Protein AF-Q2GX98-F1 (afdb_monomer)

Secondary structure (DSSP, 8-state):
-PPP----------PPPP----------PPPPPPP---PPPHHHHHHHHHHHHHHHHHHHHHHHHHHHHHHHHHHHHHHHHHHHHHHHTSPPP-------SS--------HHHHHHHHHHHHHHHHHHHHHHHHHHHHHHHHHHHHHHHHHHHHHHHHHHHHHHHHHHHHHHHHHHHHHHHHHHHHHHHHHHHHHHHHHHHHHHHHHHHHHHHHHHHHHHHHHHHHHHHT--

Radius of gyration: 53.77 Å; Cα contacts (8 Å, |Δi|>4): 1; chains: 1; bounding box: 104×78×176 Å

Structure (mmCIF, N/CA/C/O backbone):
data_AF-Q2GX98-F1
#
_entry.id   AF-Q2GX98-F1
#
loop_
_atom_site.group_PDB
_atom_site.id
_atom_site.type_symbol
_atom_site.label_atom_id
_atom_site.label_alt_id
_atom_site.label_comp_id
_atom_site.label_asym_id
_atom_site.label_entity_id
_atom_site.label_seq_id
_atom_site.pdbx_PDB_ins_code
_atom_site.Cartn_x
_atom_site.Cartn_y
_atom_site.Cartn_z
_atom_site.occupancy
_atom_site.B_iso_or_equiv
_atom_site.auth_seq_id
_atom_site.auth_comp_id
_atom_site.auth_asym_id
_atom_site.auth_atom_id
_atom_site.pdbx_PDB_model_num
ATOM 1 N N . MET A 1 1 ? 9.378 -61.559 -2.492 1.00 43.28 1 MET A N 1
ATOM 2 C CA . MET A 1 1 ? 10.347 -61.485 -3.603 1.00 43.28 1 MET A CA 1
ATOM 3 C C . MET A 1 1 ? 9.673 -60.739 -4.737 1.00 43.28 1 MET A C 1
ATOM 5 O O . MET A 1 1 ? 8.684 -61.236 -5.254 1.00 43.28 1 MET A O 1
ATOM 9 N N . SER A 1 2 ? 10.142 -59.529 -5.031 1.00 47.97 2 SER A N 1
ATOM 10 C CA . SER A 1 2 ? 9.614 -58.664 -6.095 1.00 47.97 2 SER A CA 1
ATOM 11 C C . SER A 1 2 ? 10.565 -58.704 -7.293 1.00 47.97 2 SER A C 1
ATOM 13 O O . SER A 1 2 ? 11.775 -58.754 -7.059 1.00 47.97 2 SER A O 1
ATOM 15 N N . PRO A 1 3 ? 10.084 -58.662 -8.547 1.00 53.78 3 PRO A N 1
ATOM 16 C CA . PRO A 1 3 ? 10.955 -58.440 -9.694 1.00 53.78 3 PRO A CA 1
ATOM 17 C C . PRO A 1 3 ? 11.157 -56.930 -9.953 1.00 53.78 3 PRO A C 1
ATOM 19 O O . PRO A 1 3 ? 10.271 -56.137 -9.623 1.00 53.78 3 PRO A O 1
ATOM 22 N N . PRO A 1 4 ? 12.298 -56.516 -10.537 1.00 52.56 4 PRO A N 1
ATOM 23 C CA . PRO A 1 4 ? 12.568 -55.129 -10.902 1.00 52.56 4 PRO A CA 1
ATOM 24 C C . PRO A 1 4 ? 12.093 -54.840 -12.335 1.00 52.56 4 PRO A C 1
ATOM 26 O O . PRO A 1 4 ? 12.129 -55.725 -13.189 1.00 52.56 4 PRO A O 1
ATOM 29 N N . GLN A 1 5 ? 11.698 -53.599 -12.621 1.00 50.69 5 GLN A N 1
ATOM 30 C CA . GLN A 1 5 ? 11.590 -53.115 -13.999 1.00 50.69 5 GLN A CA 1
ATOM 31 C C . GLN A 1 5 ? 12.280 -51.765 -14.168 1.00 50.69 5 GLN A C 1
ATOM 33 O O . GLN A 1 5 ? 12.210 -50.880 -13.317 1.00 50.69 5 GLN A O 1
ATOM 38 N N . GLU A 1 6 ? 13.009 -51.715 -15.275 1.00 44.72 6 GLU A N 1
ATOM 39 C CA . GLU A 1 6 ? 14.054 -50.782 -15.647 1.00 44.72 6 GLU A CA 1
ATOM 40 C C . GLU A 1 6 ? 13.515 -49.492 -16.271 1.00 44.72 6 GLU A C 1
ATOM 42 O O . GLU A 1 6 ? 12.421 -49.425 -16.831 1.00 44.72 6 GLU A O 1
ATOM 47 N N . LEU A 1 7 ? 14.362 -48.470 -16.195 1.00 44.12 7 LEU A N 1
ATOM 48 C CA . LEU A 1 7 ? 14.268 -47.208 -16.909 1.00 44.12 7 LEU A CA 1
ATOM 49 C C . LEU A 1 7 ? 14.563 -47.422 -18.402 1.00 44.12 7 LEU A C 1
ATOM 51 O O . LEU A 1 7 ? 15.621 -47.940 -18.751 1.00 44.12 7 LEU A O 1
ATOM 55 N N . SER A 1 8 ? 13.710 -46.905 -19.286 1.00 45.44 8 SER A N 1
ATOM 56 C CA . SER A 1 8 ? 14.098 -46.603 -20.668 1.00 45.44 8 SER A CA 1
ATOM 57 C C . SER A 1 8 ? 13.492 -45.271 -21.100 1.00 45.44 8 SER A C 1
ATOM 59 O O . SER A 1 8 ? 12.271 -45.123 -21.160 1.00 45.44 8 SER A O 1
ATOM 61 N N . GLY A 1 9 ? 14.356 -44.298 -21.385 1.00 39.78 9 GLY A N 1
ATOM 62 C CA . GLY A 1 9 ? 13.971 -43.022 -21.973 1.00 39.78 9 GLY A CA 1
ATOM 63 C C . GLY A 1 9 ? 13.621 -43.143 -23.456 1.00 39.78 9 GLY A C 1
ATOM 64 O O . GLY A 1 9 ? 14.072 -44.052 -24.146 1.00 39.78 9 GLY A O 1
ATOM 65 N N . SER A 1 10 ? 12.861 -42.172 -23.956 1.00 39.97 10 SER A N 1
ATOM 66 C CA . SER A 1 10 ? 12.818 -41.850 -25.380 1.00 39.97 10 SER A CA 1
ATOM 67 C C . SER A 1 10 ? 12.444 -40.383 -25.565 1.00 39.97 10 SER A C 1
ATOM 69 O O . SER A 1 10 ? 11.318 -39.970 -25.301 1.00 39.97 10 SER A O 1
ATOM 71 N N . SER A 1 11 ? 13.418 -39.613 -26.038 1.00 44.53 11 SER A N 1
ATOM 72 C CA . SER A 1 11 ? 13.285 -38.247 -26.533 1.00 44.53 11 SER A CA 1
ATOM 73 C C . SER A 1 11 ? 12.454 -38.189 -27.816 1.00 44.53 11 SER A C 1
ATOM 75 O O . SER A 1 11 ? 12.620 -39.033 -28.699 1.00 44.53 11 SER A O 1
ATOM 77 N N . LYS A 1 12 ? 11.674 -37.118 -27.994 1.00 38.53 12 LYS A N 1
ATOM 78 C CA . LYS A 1 12 ? 11.455 -36.518 -29.318 1.00 38.53 12 LYS A CA 1
ATOM 79 C C . LYS A 1 12 ? 11.136 -35.016 -29.192 1.00 38.53 12 LYS A C 1
ATOM 81 O O . LYS A 1 12 ? 10.382 -34.664 -28.288 1.00 38.53 12 LYS A O 1
ATOM 86 N N . PRO A 1 13 ? 11.725 -34.146 -30.038 1.00 45.94 13 PRO A N 1
ATOM 87 C CA . PRO A 1 13 ? 11.545 -32.697 -29.986 1.00 45.94 13 PRO A CA 1
ATOM 88 C C . PRO A 1 13 ? 10.463 -32.233 -30.976 1.00 45.94 13 PRO A C 1
ATOM 90 O O . PRO A 1 13 ? 10.330 -32.814 -32.053 1.00 45.94 13 PRO A O 1
ATOM 93 N N . GLU A 1 14 ? 9.735 -31.166 -30.647 1.00 42.12 14 GLU A N 1
ATOM 94 C CA . GLU A 1 14 ? 8.868 -30.455 -31.597 1.00 42.12 14 GLU A CA 1
ATOM 95 C C . GLU A 1 14 ? 9.465 -29.078 -31.926 1.00 42.12 14 GLU A C 1
ATOM 97 O O . GLU A 1 14 ? 9.743 -28.265 -31.043 1.00 42.12 14 GLU A O 1
ATOM 102 N N . GLU A 1 15 ? 9.712 -28.866 -33.220 1.00 42.53 15 GLU A N 1
ATOM 103 C CA . GLU A 1 15 ? 10.120 -27.604 -33.843 1.00 42.53 15 GLU A CA 1
ATOM 104 C C . GLU A 1 15 ? 8.944 -26.613 -33.972 1.00 42.53 15 GLU A C 1
ATOM 106 O O . GLU A 1 15 ? 7.786 -27.031 -34.044 1.00 42.53 15 GLU A O 1
ATOM 111 N N . PRO A 1 16 ? 9.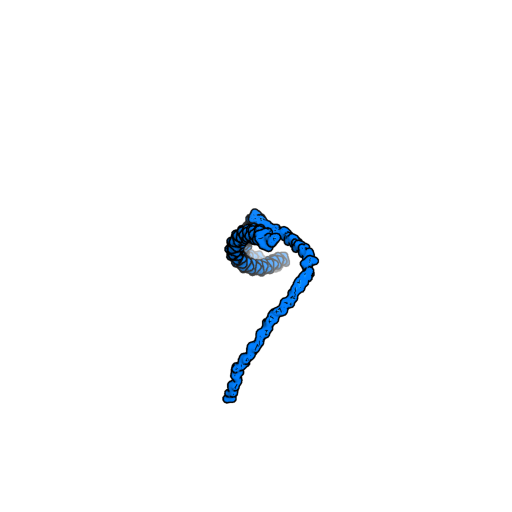215 -25.295 -34.073 1.00 46.94 16 PRO A N 1
ATOM 112 C CA . PRO A 1 16 ? 8.188 -24.266 -34.178 1.00 46.94 16 PRO A CA 1
ATOM 113 C C . PRO A 1 16 ? 7.831 -23.943 -35.639 1.00 46.94 16 PRO A C 1
ATOM 115 O O . PRO A 1 16 ? 8.700 -23.659 -36.465 1.00 46.94 16 PRO A O 1
ATOM 118 N N . LEU A 1 17 ? 6.532 -23.894 -35.948 1.00 37.88 17 LEU A N 1
ATOM 119 C CA . LEU A 1 17 ? 6.022 -23.367 -37.215 1.00 37.88 17 LEU A CA 1
ATOM 120 C C . LEU A 1 17 ? 5.802 -21.850 -37.135 1.00 37.88 17 LEU A C 1
ATOM 122 O O . LEU A 1 17 ? 5.031 -21.342 -36.324 1.00 37.88 17 LEU A O 1
ATOM 126 N N . LEU A 1 18 ? 6.473 -21.142 -38.041 1.00 41.84 18 LEU A N 1
ATOM 127 C CA . LEU A 1 18 ? 6.207 -19.759 -38.427 1.00 41.84 18 LEU A CA 1
ATOM 128 C C . LEU A 1 18 ? 4.800 -19.621 -39.031 1.00 41.84 18 LEU A C 1
ATOM 130 O O . LEU A 1 18 ? 4.484 -20.286 -40.015 1.00 41.84 18 LEU A O 1
ATOM 134 N N . ALA A 1 19 ? 4.012 -18.666 -38.534 1.00 42.09 19 ALA A N 1
ATOM 135 C CA . ALA A 1 19 ? 2.911 -18.068 -39.283 1.00 42.09 19 ALA A CA 1
ATOM 136 C C . ALA A 1 19 ? 2.877 -16.551 -39.059 1.00 42.09 19 ALA A C 1
ATOM 138 O O . ALA A 1 19 ? 2.912 -16.035 -37.944 1.00 42.09 19 ALA A O 1
ATOM 139 N N . THR A 1 20 ? 2.874 -15.848 -40.180 1.00 36.91 20 THR A N 1
ATOM 140 C CA . THR A 1 20 ? 2.958 -14.405 -40.371 1.00 36.91 20 THR A CA 1
ATOM 141 C C . THR A 1 20 ? 1.619 -13.678 -40.216 1.00 36.91 20 THR A C 1
ATOM 143 O O . THR A 1 20 ? 0.622 -14.132 -40.759 1.00 36.91 20 THR A O 1
ATOM 146 N N . LYS A 1 21 ? 1.713 -12.461 -39.656 1.00 39.00 21 LYS A N 1
ATOM 147 C CA . LYS A 1 21 ? 1.020 -11.201 -40.013 1.00 39.00 21 LYS A CA 1
ATOM 148 C C . LYS A 1 21 ? -0.494 -11.001 -39.768 1.00 39.00 21 LYS A C 1
ATOM 150 O O . LYS A 1 21 ? -1.344 -11.639 -40.363 1.00 39.00 21 LYS A O 1
ATOM 155 N N . GLU A 1 22 ? -0.710 -9.875 -39.076 1.00 36.03 22 GLU A N 1
ATOM 156 C CA . GLU A 1 22 ? -1.660 -8.779 -39.350 1.00 36.03 22 GLU A CA 1
ATOM 157 C C . GLU A 1 22 ? -3.081 -8.780 -38.758 1.00 36.03 22 GLU A C 1
ATOM 159 O O . GLU A 1 22 ? -3.824 -9.750 -38.783 1.00 36.03 22 GLU A O 1
ATOM 164 N N . ALA A 1 23 ? -3.430 -7.559 -38.322 1.00 40.19 23 ALA A N 1
ATOM 165 C CA . ALA A 1 23 ? -4.740 -6.999 -37.990 1.00 40.19 23 ALA A CA 1
ATOM 166 C C . ALA A 1 23 ? -5.327 -7.282 -36.592 1.00 40.19 23 ALA A C 1
ATOM 168 O O . ALA A 1 23 ? -6.235 -8.086 -36.413 1.00 40.19 23 ALA A O 1
ATOM 169 N N . ALA A 1 24 ? -4.925 -6.457 -35.619 1.00 37.12 24 ALA A N 1
ATOM 170 C CA . ALA A 1 24 ? -5.777 -6.109 -34.483 1.00 37.12 24 ALA A CA 1
ATOM 171 C C . ALA A 1 24 ? -5.654 -4.609 -34.168 1.00 37.12 24 ALA A C 1
ATOM 173 O O . ALA A 1 24 ? -4.954 -4.194 -33.250 1.00 37.12 24 ALA A O 1
ATOM 174 N N . VAL A 1 25 ? -6.351 -3.780 -34.951 1.00 45.09 25 VAL A N 1
ATOM 175 C CA . VAL A 1 25 ? -6.794 -2.463 -34.480 1.00 45.09 25 VAL A CA 1
ATOM 176 C C . VAL A 1 25 ? -8.118 -2.703 -33.765 1.00 45.09 25 VAL A C 1
ATOM 178 O O . VAL A 1 25 ? -9.155 -2.881 -34.401 1.00 45.09 25 VAL A O 1
ATOM 181 N N . LYS A 1 26 ? -8.081 -2.753 -32.434 1.00 42.91 26 LYS A N 1
ATOM 182 C CA . LYS A 1 26 ? -9.276 -2.618 -31.603 1.00 42.91 26 LYS A CA 1
ATOM 183 C C . LYS A 1 26 ? -8.915 -1.707 -30.439 1.00 42.91 26 LYS A C 1
ATOM 185 O O . LYS A 1 26 ? -8.139 -2.066 -29.562 1.00 42.91 26 LYS A O 1
ATOM 190 N N . THR A 1 27 ? -9.426 -0.488 -30.529 1.00 43.16 27 THR A N 1
ATOM 191 C CA . THR A 1 27 ? -9.409 0.576 -29.526 1.00 43.16 27 THR A CA 1
ATOM 192 C C . THR A 1 27 ? -9.647 0.026 -28.119 1.00 43.16 27 THR A C 1
ATOM 194 O O . THR A 1 27 ? -10.759 -0.395 -27.802 1.00 43.16 27 THR A O 1
ATOM 197 N N . GLN A 1 28 ? -8.609 0.039 -27.278 1.00 38.44 28 GLN A N 1
ATOM 198 C CA . GLN A 1 28 ? -8.760 -0.088 -25.832 1.00 38.44 28 GLN A CA 1
ATOM 199 C C . GLN A 1 28 ? -9.244 1.255 -25.290 1.00 38.44 28 GLN A C 1
ATOM 201 O O . GLN A 1 28 ? -8.525 2.252 -25.288 1.00 38.44 28 GLN A O 1
ATOM 206 N N . GLN A 1 29 ? -10.507 1.265 -24.888 1.00 41.72 29 GLN A N 1
ATOM 207 C CA . GLN A 1 29 ? -11.108 2.288 -24.052 1.00 41.72 29 GLN A CA 1
ATOM 208 C C . GLN A 1 29 ? -10.376 2.285 -22.702 1.00 41.72 29 GLN A C 1
ATOM 210 O O . GLN A 1 29 ? -10.160 1.220 -22.122 1.00 41.72 29 GLN A O 1
ATOM 215 N N . ALA A 1 30 ? -9.942 3.462 -22.244 1.00 42.62 30 ALA A N 1
ATOM 216 C CA . ALA A 1 30 ? -9.279 3.618 -20.955 1.00 42.62 30 ALA A CA 1
ATOM 217 C C . ALA A 1 30 ? -10.174 3.074 -19.820 1.00 42.62 30 ALA A C 1
ATOM 219 O O . ALA A 1 30 ? -11.395 3.261 -19.883 1.00 42.62 30 ALA A O 1
ATOM 220 N N . PRO A 1 31 ? -9.604 2.406 -18.800 1.00 49.19 31 PRO A N 1
ATOM 221 C CA . PRO A 1 31 ? -10.366 2.010 -17.623 1.00 49.19 31 PRO A CA 1
ATOM 222 C C . PRO A 1 31 ? -10.944 3.261 -16.935 1.00 49.19 31 PRO A C 1
ATOM 224 O O . PRO A 1 31 ? -10.281 4.303 -16.925 1.00 49.19 31 PRO A O 1
ATOM 227 N N . PRO A 1 32 ? -12.173 3.194 -16.389 1.00 56.94 32 PRO A N 1
ATOM 228 C CA . PRO A 1 32 ? -12.755 4.320 -15.671 1.00 56.94 32 PRO A CA 1
ATOM 229 C C . PRO A 1 32 ? -11.893 4.676 -14.447 1.00 56.94 32 PRO A C 1
ATOM 231 O O . PRO A 1 32 ? -11.307 3.774 -13.839 1.00 56.94 32 PRO A O 1
ATOM 234 N N . PRO A 1 33 ? -11.799 5.968 -14.082 1.00 50.34 33 PRO A N 1
ATOM 235 C CA . PRO A 1 33 ? -11.097 6.378 -12.875 1.00 50.34 33 PRO A CA 1
ATOM 236 C C . PRO A 1 33 ? -11.768 5.752 -11.647 1.00 50.34 33 PRO A C 1
ATOM 238 O O . PRO A 1 33 ? -12.996 5.666 -11.569 1.00 50.34 33 PRO A O 1
ATOM 241 N N . LEU A 1 34 ? -10.944 5.284 -10.709 1.00 53.00 34 LEU A N 1
ATOM 242 C CA . LEU A 1 34 ? -11.396 4.847 -9.391 1.00 53.00 34 LEU A CA 1
ATOM 243 C C . LEU A 1 34 ? -12.084 6.027 -8.682 1.00 53.00 34 LEU A C 1
ATOM 245 O O . LEU A 1 34 ? -11.631 7.159 -8.859 1.00 53.00 34 LEU A O 1
ATOM 249 N N . PRO A 1 35 ? -13.159 5.793 -7.907 1.00 47.97 35 PRO A N 1
ATOM 250 C CA . PRO A 1 35 ? -13.735 6.842 -7.079 1.00 47.97 35 PRO A CA 1
ATOM 251 C C . PRO A 1 35 ? -12.674 7.329 -6.092 1.00 47.97 35 PRO A C 1
ATOM 253 O O . PRO A 1 35 ? -11.961 6.505 -5.513 1.00 47.97 35 PRO A O 1
ATOM 256 N N . ASP A 1 36 ? -12.578 8.649 -5.925 1.00 46.78 36 ASP A N 1
ATOM 257 C CA . ASP A 1 36 ? -11.706 9.279 -4.940 1.00 46.78 36 ASP A CA 1
ATOM 258 C C . ASP A 1 36 ? -11.996 8.661 -3.569 1.00 46.78 36 ASP A C 1
ATOM 260 O O . ASP A 1 36 ? -13.042 8.888 -2.957 1.00 46.78 36 ASP A O 1
ATOM 264 N N . THR A 1 37 ? -11.083 7.814 -3.101 1.00 50.59 37 THR A N 1
ATOM 265 C CA . THR A 1 37 ? -11.060 7.410 -1.705 1.00 50.59 37 THR A CA 1
ATOM 266 C C . THR A 1 37 ? -10.720 8.665 -0.928 1.00 50.59 37 THR A C 1
ATOM 268 O O . THR A 1 37 ? -9.580 9.122 -0.987 1.00 50.59 37 THR A O 1
ATOM 271 N N . VAL A 1 38 ? -11.713 9.230 -0.244 1.00 48.16 38 VAL A N 1
ATOM 272 C CA . VAL A 1 38 ? -11.503 10.232 0.799 1.00 48.16 38 VAL A CA 1
ATOM 273 C C . VAL A 1 38 ? -10.628 9.560 1.852 1.00 48.16 38 VAL A C 1
ATOM 275 O O . VAL A 1 38 ? -11.103 8.781 2.676 1.00 48.16 38 VAL A O 1
ATOM 278 N N . THR A 1 39 ? -9.318 9.749 1.740 1.00 50.34 39 THR A N 1
ATOM 279 C CA . THR A 1 39 ? -8.398 9.536 2.848 1.00 50.34 39 THR A CA 1
ATOM 280 C C . THR A 1 39 ? -8.755 10.604 3.874 1.00 50.34 39 THR A C 1
ATOM 282 O O . THR A 1 39 ? -8.684 11.773 3.503 1.00 50.34 39 THR A O 1
ATOM 285 N N . PRO A 1 40 ? -9.197 10.240 5.092 1.00 51.72 40 PRO A N 1
ATOM 286 C CA . PRO A 1 40 ? -9.372 11.226 6.150 1.00 51.72 40 PRO A CA 1
ATOM 287 C C . PRO A 1 40 ? -8.035 11.940 6.326 1.00 51.72 40 PRO A C 1
ATOM 289 O O . PRO A 1 40 ? -6.995 11.268 6.376 1.00 51.72 40 PRO A O 1
ATOM 292 N N . ASP A 1 41 ? -8.058 13.267 6.342 1.00 54.59 41 ASP A N 1
ATOM 293 C CA . ASP A 1 41 ? -6.847 14.042 6.577 1.00 54.59 41 ASP A CA 1
ATOM 294 C C . ASP A 1 41 ? -6.357 13.755 8.011 1.00 54.59 41 ASP A C 1
ATOM 296 O O . ASP A 1 41 ? -7.137 13.367 8.881 1.00 54.59 41 ASP A O 1
ATOM 300 N N . GLU A 1 42 ? -5.053 13.885 8.282 1.00 55.69 42 GLU A N 1
ATOM 301 C CA . GLU A 1 42 ? -4.498 13.610 9.624 1.00 55.69 42 GLU A CA 1
ATOM 302 C C . GLU A 1 42 ? -5.197 14.448 10.719 1.00 55.69 42 GLU A C 1
ATOM 304 O O . GLU A 1 42 ? -5.381 13.965 11.834 1.00 55.69 42 GLU A O 1
ATOM 309 N N . GLU A 1 43 ? -5.701 15.638 10.364 1.00 55.84 43 GLU A N 1
ATOM 310 C CA . GLU A 1 43 ? -6.503 16.505 11.239 1.00 55.84 43 GLU A CA 1
ATOM 311 C C . GLU A 1 43 ? -7.867 15.892 11.628 1.00 55.84 43 GLU A C 1
ATOM 313 O O . GLU A 1 43 ? -8.320 16.089 12.756 1.00 55.84 43 GLU A O 1
ATOM 318 N N . ASP A 1 44 ? -8.495 15.091 10.757 1.00 57.50 44 ASP A N 1
ATOM 319 C CA . ASP A 1 44 ? -9.773 14.418 11.049 1.00 57.50 44 ASP A CA 1
ATOM 320 C C . ASP A 1 44 ? -9.592 13.273 12.060 1.00 57.50 44 ASP A C 1
ATOM 322 O O . ASP A 1 44 ? -10.490 12.957 12.844 1.00 57.50 44 ASP A O 1
ATOM 326 N N . ILE A 1 45 ? -8.419 12.631 12.043 1.00 58.03 45 ILE A N 1
ATOM 327 C CA . ILE A 1 45 ? -8.083 11.534 12.958 1.00 58.03 45 ILE A CA 1
ATOM 328 C C . ILE A 1 45 ? -7.784 12.089 14.351 1.00 58.03 45 ILE A C 1
ATOM 330 O O . ILE A 1 45 ? -8.257 11.527 15.340 1.00 58.03 45 ILE A O 1
ATOM 334 N N . ASP A 1 46 ? -7.047 13.196 14.429 1.00 56.94 46 ASP A N 1
ATOM 335 C CA . ASP A 1 46 ? -6.741 13.855 15.699 1.00 56.94 46 ASP A CA 1
ATOM 336 C C . ASP A 1 46 ? -8.011 14.439 16.343 1.00 56.94 46 ASP A C 1
ATOM 338 O O . ASP A 1 46 ? -8.237 14.249 17.538 1.00 56.94 46 ASP A O 1
ATOM 342 N N . GLN A 1 47 ? -8.916 15.030 15.550 1.00 61.09 47 GLN A N 1
ATOM 343 C CA . GLN A 1 47 ? -10.201 15.529 16.051 1.00 61.09 47 GLN A CA 1
ATOM 344 C C . GLN A 1 47 ? -11.105 14.404 16.587 1.00 61.09 47 GLN A C 1
ATOM 346 O O . GLN A 1 47 ? -11.771 14.576 17.610 1.00 61.09 47 GLN A O 1
ATOM 351 N N . PHE A 1 48 ? -11.101 13.234 15.941 1.00 60.62 48 PHE A N 1
ATOM 352 C CA . PHE A 1 48 ? -11.836 12.065 16.426 1.00 60.62 48 PHE A CA 1
ATOM 353 C C . PHE A 1 48 ? -11.257 11.513 17.736 1.00 60.62 48 PHE A C 1
ATOM 355 O O . PHE A 1 48 ? -12.016 11.098 18.613 1.00 60.62 48 PHE A O 1
ATOM 362 N N . LEU A 1 49 ? -9.929 11.503 17.891 1.00 59.81 49 LEU A N 1
ATOM 363 C CA . LEU A 1 49 ? -9.276 11.047 19.121 1.00 59.81 49 LEU A CA 1
ATOM 364 C C . LEU A 1 49 ? -9.547 11.997 20.296 1.00 59.81 49 LEU A C 1
ATOM 366 O O . LEU A 1 49 ? -9.859 11.517 21.384 1.00 59.81 49 LEU A O 1
ATOM 370 N N . ASP A 1 50 ? -9.531 13.311 20.067 1.00 61.41 50 ASP A N 1
ATOM 371 C CA . ASP A 1 50 ? -9.868 14.307 21.092 1.00 61.41 50 ASP A CA 1
ATOM 372 C C . ASP A 1 50 ? -11.349 14.228 21.513 1.00 61.41 50 ASP A C 1
ATOM 374 O O . ASP A 1 50 ? -11.672 14.281 22.706 1.00 61.41 50 ASP A O 1
ATOM 378 N N . GLU A 1 51 ? -12.275 14.044 20.561 1.00 61.28 51 GLU A N 1
ATOM 379 C CA . GLU A 1 51 ? -13.694 13.830 20.876 1.00 61.28 51 GLU A CA 1
ATOM 380 C C . GLU A 1 51 ? -13.919 12.515 21.631 1.00 61.28 51 GLU A C 1
ATOM 382 O O . GLU A 1 51 ? -14.686 12.493 22.600 1.00 61.28 51 GLU A O 1
ATOM 387 N N . PHE A 1 52 ? -13.221 11.442 21.248 1.00 60.38 52 PHE A N 1
ATOM 388 C CA . PHE A 1 52 ? -13.301 10.145 21.916 1.00 60.38 52 PHE A CA 1
ATOM 389 C C . PHE A 1 52 ? -12.770 10.212 23.356 1.00 60.38 52 PHE A C 1
ATOM 391 O O . PHE A 1 52 ? -13.455 9.761 24.277 1.00 60.38 52 PHE A O 1
ATOM 398 N N . ASP A 1 53 ? -11.617 10.847 23.581 1.00 56.25 53 ASP A N 1
ATOM 399 C CA . ASP A 1 53 ? -11.041 11.025 24.919 1.00 56.25 53 ASP A CA 1
ATOM 400 C C . ASP A 1 53 ? -11.923 11.921 25.811 1.00 56.25 53 ASP A C 1
ATOM 402 O O . ASP A 1 53 ? -12.110 11.627 26.998 1.00 56.25 53 ASP A O 1
ATOM 406 N N . SER A 1 54 ? -12.555 12.959 25.244 1.00 60.16 54 SER A N 1
ATOM 407 C CA . SER A 1 54 ? -13.521 13.797 25.973 1.00 60.16 54 SER A CA 1
ATOM 408 C C . SER A 1 54 ? -14.807 13.037 26.334 1.00 60.16 54 SER A C 1
ATOM 410 O O . SER A 1 54 ? -15.352 13.197 27.431 1.00 60.16 54 SER A O 1
ATOM 412 N N . GLY A 1 55 ? -15.279 12.162 25.440 1.00 60.22 55 GLY A N 1
ATOM 413 C CA . GLY A 1 55 ? -16.442 11.307 25.661 1.00 60.22 55 GLY A CA 1
ATOM 414 C C . GLY A 1 55 ? -16.195 10.292 26.774 1.00 60.22 55 GLY A C 1
ATOM 415 O O . GLY A 1 55 ? -17.023 10.154 27.676 1.00 60.22 55 GLY A O 1
ATOM 416 N N . VAL A 1 56 ? -15.025 9.648 26.768 1.00 62.25 56 VAL A N 1
ATOM 417 C CA . VAL A 1 56 ? -14.608 8.707 27.817 1.00 62.25 56 VAL A CA 1
ATOM 418 C C . VAL A 1 56 ? -14.472 9.416 29.167 1.00 62.25 56 VAL A C 1
ATOM 420 O O . VAL A 1 56 ? -14.980 8.912 30.167 1.00 62.25 56 VAL A O 1
ATOM 423 N N . GLN A 1 57 ? -13.882 10.617 29.219 1.00 56.44 57 GLN A N 1
ATOM 424 C CA . GLN A 1 57 ? -13.812 11.394 30.465 1.00 56.44 57 GLN A CA 1
ATOM 425 C C . GLN A 1 57 ? -15.194 11.752 31.021 1.00 56.44 57 GLN A C 1
ATOM 427 O O . GLN A 1 57 ? -15.410 11.640 32.228 1.00 56.44 57 GLN A O 1
ATOM 432 N N . ASN A 1 58 ? -16.150 12.132 30.171 1.00 58.97 58 ASN A N 1
ATOM 433 C CA . ASN A 1 58 ? -17.508 12.453 30.615 1.00 58.97 58 ASN A CA 1
ATOM 434 C C . ASN A 1 58 ? -18.245 11.230 31.186 1.00 58.97 58 ASN A C 1
ATOM 436 O O . ASN A 1 58 ? -18.970 11.364 32.174 1.00 58.97 58 ASN A O 1
ATOM 440 N N . VAL A 1 59 ? -18.027 10.039 30.617 1.00 62.19 59 VAL A N 1
ATOM 441 C CA . VAL A 1 59 ? -18.573 8.778 31.149 1.00 62.19 59 VAL A CA 1
ATOM 442 C C . VAL A 1 59 ? -17.936 8.436 32.497 1.00 62.19 59 VAL A C 1
ATOM 444 O O . VAL A 1 59 ? -18.659 8.158 33.449 1.00 62.19 59 VAL A O 1
ATOM 447 N N . VAL A 1 60 ? -16.611 8.556 32.625 1.00 62.50 60 VAL A N 1
ATOM 448 C CA . VAL A 1 60 ? -15.900 8.303 33.892 1.00 62.50 60 VAL A CA 1
ATOM 449 C C . VAL A 1 60 ? -16.353 9.268 34.994 1.00 62.50 60 VAL A C 1
ATOM 451 O O . VAL A 1 60 ? -16.597 8.841 36.120 1.00 62.50 60 VAL A O 1
ATOM 454 N N . ILE A 1 61 ? -16.541 10.557 34.687 1.00 64.69 61 ILE A N 1
ATOM 455 C CA . ILE A 1 61 ? -17.035 11.550 35.657 1.00 64.69 61 ILE A CA 1
ATOM 456 C C . ILE A 1 61 ? -18.483 11.244 36.074 1.00 64.69 61 ILE A C 1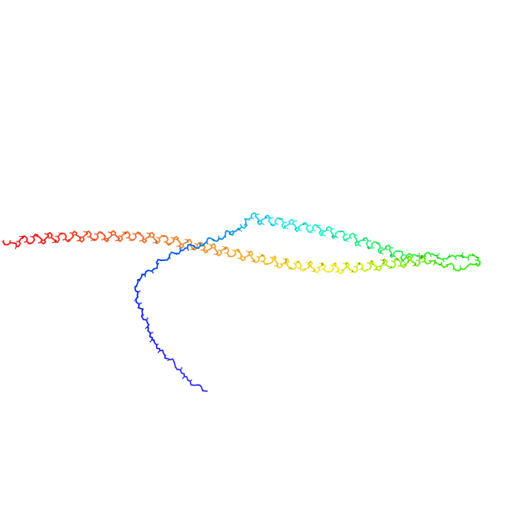
ATOM 458 O O . ILE A 1 61 ? -18.823 11.361 37.256 1.00 64.69 61 ILE A O 1
ATOM 462 N N . ALA A 1 62 ? -19.339 10.837 35.132 1.00 60.75 62 ALA A N 1
ATOM 463 C CA . ALA A 1 62 ? -20.717 10.452 35.427 1.00 60.75 62 ALA A CA 1
ATOM 464 C C . ALA A 1 62 ? -20.785 9.183 36.298 1.00 60.75 62 ALA A C 1
ATOM 466 O O . ALA A 1 62 ? -21.570 9.133 37.250 1.00 60.75 62 ALA A O 1
ATOM 467 N N . ASP A 1 63 ? -19.930 8.198 36.029 1.00 67.81 63 ASP A N 1
ATOM 468 C CA . ASP A 1 63 ? -19.829 6.974 36.825 1.00 67.81 63 ASP A CA 1
ATOM 469 C C . ASP A 1 63 ? -19.252 7.244 38.216 1.00 67.81 63 ASP A C 1
ATOM 471 O O . ASP A 1 63 ? -19.772 6.731 39.207 1.00 67.81 63 ASP A O 1
ATOM 475 N N . GLU A 1 64 ? -18.254 8.121 38.346 1.00 70.44 64 GLU A N 1
ATOM 476 C CA . GLU A 1 64 ? -17.755 8.556 39.652 1.00 70.44 64 GLU A CA 1
ATOM 477 C C . GLU A 1 64 ? -18.824 9.278 40.483 1.00 70.44 64 GLU A C 1
ATOM 479 O O . GLU A 1 64 ? -18.888 9.087 41.702 1.00 70.44 64 GLU A O 1
ATOM 484 N N . ALA A 1 65 ? -19.665 10.102 39.851 1.00 68.19 65 ALA A N 1
ATOM 485 C CA . ALA A 1 65 ? -20.759 10.794 40.526 1.00 68.19 65 ALA A CA 1
ATOM 486 C C . ALA A 1 65 ? -21.813 9.801 41.041 1.00 68.19 65 ALA A C 1
ATOM 488 O O . ALA A 1 65 ? -22.164 9.839 42.224 1.00 68.19 65 ALA A O 1
ATOM 489 N N . LYS A 1 66 ? -22.229 8.847 40.198 1.00 74.12 66 LYS A N 1
ATOM 490 C CA . LYS A 1 66 ? -23.144 7.764 40.593 1.00 74.12 66 LYS A CA 1
ATOM 491 C C . LYS A 1 66 ? -22.559 6.895 41.706 1.00 74.12 66 LYS A C 1
ATOM 493 O O . LYS A 1 66 ? -23.262 6.524 42.643 1.00 74.12 66 LYS A O 1
ATOM 498 N N . ASN A 1 67 ? -21.259 6.607 41.659 1.00 75.00 67 ASN A N 1
ATOM 499 C CA . ASN A 1 67 ? -20.597 5.782 42.669 1.00 75.00 67 ASN A CA 1
ATOM 500 C C . ASN A 1 67 ? -20.468 6.509 44.025 1.00 75.00 67 ASN A C 1
ATOM 502 O O . ASN A 1 67 ? -20.552 5.882 45.083 1.00 75.00 67 ASN A O 1
ATOM 506 N N . ARG A 1 68 ? -20.318 7.843 44.023 1.00 76.94 68 ARG A N 1
ATOM 507 C CA . ARG A 1 68 ? -20.388 8.662 45.250 1.00 76.94 68 ARG A CA 1
ATOM 508 C C . ARG A 1 68 ? -21.793 8.691 45.844 1.00 76.94 68 ARG A C 1
ATOM 510 O O . ARG A 1 68 ? -21.931 8.558 47.058 1.00 76.94 68 ARG A O 1
ATOM 517 N N . GLU A 1 69 ? -22.818 8.844 45.012 1.00 75.00 69 GLU A N 1
ATOM 518 C CA . GLU A 1 69 ? -24.216 8.830 45.458 1.00 75.00 69 GLU A CA 1
ATOM 519 C C . GLU A 1 69 ? -24.603 7.466 46.042 1.00 75.00 69 GLU A C 1
ATOM 521 O O . GLU A 1 69 ? -25.180 7.392 47.126 1.00 75.00 69 GLU A O 1
ATOM 526 N N . ARG A 1 70 ? -24.151 6.380 45.410 1.00 75.81 70 ARG A N 1
ATOM 527 C CA . ARG A 1 70 ? -24.304 5.019 45.927 1.00 75.81 70 ARG A CA 1
ATOM 528 C C . ARG A 1 70 ? -23.660 4.834 47.301 1.00 75.81 70 ARG A C 1
ATOM 530 O O . ARG A 1 70 ? -24.313 4.310 48.195 1.00 75.81 70 ARG A O 1
ATOM 537 N N . LYS A 1 71 ? -22.415 5.288 47.495 1.00 80.81 71 LYS A N 1
ATOM 538 C CA . LYS A 1 71 ? -21.749 5.220 48.811 1.00 80.81 71 LYS A CA 1
ATOM 539 C C . LYS A 1 71 ? -22.514 5.989 49.887 1.00 80.81 71 LYS A C 1
ATOM 541 O O . LYS A 1 71 ? -22.580 5.536 51.023 1.00 80.81 71 LYS A O 1
ATOM 546 N N . ARG A 1 72 ? -23.106 7.135 49.537 1.00 85.25 72 ARG A N 1
ATOM 547 C CA . ARG A 1 72 ? -23.931 7.922 50.462 1.00 85.25 72 ARG A CA 1
ATOM 548 C C . ARG A 1 72 ? -25.203 7.172 50.864 1.00 85.25 72 ARG A C 1
ATOM 550 O O . ARG A 1 72 ? -25.527 7.146 52.045 1.00 85.25 72 ARG A O 1
ATOM 557 N N . LEU A 1 73 ? -25.893 6.559 49.904 1.00 77.44 73 LEU A N 1
ATOM 558 C CA . LEU A 1 73 ? -27.096 5.765 50.172 1.00 77.44 73 LEU A CA 1
ATOM 559 C C . LEU A 1 73 ? -26.782 4.500 50.979 1.00 77.44 73 LEU A C 1
ATOM 561 O O . LEU A 1 73 ? -27.533 4.149 51.881 1.00 77.44 73 LEU A O 1
ATOM 565 N N . GLU A 1 74 ? -25.661 3.836 50.695 1.00 80.12 74 GLU A N 1
ATOM 566 C CA . GLU A 1 74 ? -25.205 2.662 51.447 1.00 80.12 74 GLU A CA 1
ATOM 567 C C . GLU A 1 74 ? -24.891 3.019 52.906 1.00 80.12 74 GLU A C 1
ATOM 569 O O . GLU A 1 74 ? -25.289 2.289 53.810 1.00 80.12 74 GLU A O 1
ATOM 574 N N . GLN A 1 75 ? -24.279 4.183 53.144 1.00 79.69 75 GLN A N 1
ATOM 575 C CA . GLN A 1 75 ? -24.067 4.717 54.488 1.00 79.69 75 GLN A CA 1
ATOM 576 C C . GLN A 1 75 ? -25.394 5.026 55.202 1.00 79.69 75 GLN A C 1
ATOM 578 O O . GLN A 1 75 ? -25.580 4.600 56.334 1.00 79.69 75 GLN A O 1
ATOM 583 N N . GLU A 1 76 ? -26.345 5.686 54.532 1.00 84.75 76 GLU A N 1
ATOM 584 C CA . GLU A 1 76 ? -27.654 6.017 55.119 1.00 84.75 76 GLU A CA 1
ATOM 585 C C . GLU A 1 76 ? -28.473 4.765 55.479 1.00 84.75 76 GLU A C 1
ATOM 587 O O . GLU A 1 76 ? -29.184 4.747 56.485 1.00 84.75 76 GLU A O 1
ATOM 592 N N . VAL A 1 77 ? -28.378 3.702 54.675 1.00 79.75 77 VAL A N 1
ATOM 593 C CA . VAL A 1 77 ? -29.002 2.409 54.991 1.00 79.75 77 VAL A CA 1
ATOM 594 C C . VAL A 1 77 ? -28.350 1.781 56.218 1.00 79.75 77 VAL A C 1
ATOM 596 O O . VAL A 1 77 ? -29.072 1.298 57.086 1.00 79.75 77 VAL A O 1
ATOM 599 N N . ASN A 1 78 ? -27.020 1.821 56.312 1.00 81.38 78 ASN A N 1
ATOM 600 C CA . ASN A 1 78 ? -26.291 1.283 57.459 1.00 81.38 78 ASN A CA 1
ATOM 601 C C . ASN A 1 78 ? -26.644 2.034 58.753 1.00 81.38 78 ASN A C 1
ATOM 603 O O . ASN A 1 78 ? -26.944 1.402 59.761 1.00 81.38 78 ASN A O 1
ATOM 607 N N . ASP A 1 79 ? -26.703 3.367 58.700 1.00 81.00 79 ASP A N 1
ATOM 608 C CA . ASP A 1 79 ? -27.075 4.205 59.845 1.00 81.00 79 ASP A CA 1
ATOM 609 C C . ASP A 1 79 ? -28.513 3.900 60.315 1.00 81.00 79 ASP A C 1
ATOM 611 O O . ASP A 1 79 ? -28.770 3.754 61.511 1.00 81.00 79 ASP A O 1
ATOM 615 N N . LYS A 1 80 ? -29.461 3.712 59.381 1.00 79.38 80 LYS A N 1
ATOM 616 C CA . LYS A 1 80 ? -30.841 3.307 59.713 1.00 79.38 80 LYS A CA 1
ATOM 617 C C . LYS A 1 80 ? -30.931 1.878 60.248 1.00 79.38 80 LYS A C 1
ATOM 619 O O . LYS A 1 80 ? -31.794 1.591 61.076 1.00 79.38 80 LYS A O 1
ATOM 624 N N . GLU A 1 81 ? -30.081 0.970 59.776 1.00 78.94 81 GLU A N 1
ATOM 625 C CA . GLU A 1 81 ? -30.012 -0.408 60.272 1.00 78.94 81 GLU A CA 1
ATOM 626 C C . GLU A 1 81 ? -29.463 -0.446 61.709 1.00 78.94 81 GLU A C 1
ATOM 628 O O . GLU A 1 81 ? -29.995 -1.174 62.553 1.00 78.94 81 GLU A O 1
ATOM 633 N N . ASP A 1 82 ? -28.494 0.417 62.023 1.00 77.44 82 ASP A N 1
ATOM 634 C CA . ASP A 1 82 ? -27.985 0.629 63.379 1.00 77.44 82 ASP A CA 1
ATOM 635 C C . ASP A 1 82 ? -29.034 1.272 64.304 1.00 77.44 82 ASP A C 1
ATOM 637 O O . ASP A 1 82 ? -29.221 0.794 65.425 1.00 77.44 82 ASP A O 1
ATOM 641 N N . GLU A 1 83 ? -29.790 2.278 63.846 1.00 76.56 83 GLU A N 1
ATOM 642 C CA . GLU A 1 83 ? -30.923 2.847 64.601 1.00 76.56 83 GLU A CA 1
ATOM 643 C C . GLU A 1 83 ? -32.003 1.796 64.890 1.00 76.56 83 GLU A C 1
ATOM 645 O O . GLU A 1 83 ? -32.509 1.689 66.011 1.00 76.56 83 GLU A O 1
ATOM 650 N N . LEU A 1 84 ? -32.331 0.960 63.905 1.00 73.69 84 LEU A N 1
ATOM 651 C CA . LEU A 1 84 ? -33.316 -0.104 64.067 1.00 73.69 84 LEU A CA 1
ATOM 652 C C . LEU A 1 84 ? -32.830 -1.182 65.050 1.00 73.69 84 LEU A C 1
ATOM 654 O O . LEU A 1 84 ? -33.612 -1.697 65.855 1.00 73.69 84 LEU A O 1
ATOM 658 N N . ASN A 1 85 ? -31.538 -1.509 65.021 1.00 74.56 85 ASN A N 1
ATOM 659 C CA . ASN A 1 85 ? -30.920 -2.411 65.988 1.00 74.56 85 ASN A CA 1
ATOM 660 C C . ASN A 1 85 ? -30.842 -1.789 67.388 1.00 74.56 85 ASN A C 1
ATOM 662 O O . ASN A 1 85 ? -31.028 -2.502 68.375 1.00 74.56 85 ASN A O 1
ATOM 666 N N . ALA A 1 86 ? -30.636 -0.476 67.498 1.00 76.19 86 ALA A N 1
ATOM 667 C CA . ALA A 1 86 ? -30.687 0.244 68.766 1.00 76.19 86 ALA A CA 1
ATOM 668 C C . ALA A 1 86 ? -32.101 0.240 69.366 1.00 76.19 86 ALA A C 1
ATOM 670 O O . ALA A 1 86 ? -32.241 0.053 70.570 1.00 76.19 86 ALA A O 1
ATOM 671 N N . ILE A 1 87 ? -33.149 0.350 68.543 1.00 69.06 87 ILE A N 1
ATOM 672 C CA . ILE A 1 87 ? -34.546 0.231 68.990 1.00 69.06 87 ILE A CA 1
ATOM 673 C C . ILE A 1 87 ? -34.871 -1.213 69.401 1.00 69.06 87 ILE A C 1
ATOM 675 O O . ILE A 1 87 ? -35.496 -1.431 70.436 1.00 69.06 87 ILE A O 1
ATOM 679 N N . LYS A 1 88 ? -34.411 -2.219 68.644 1.00 68.12 88 LYS A N 1
ATOM 680 C CA . LYS A 1 88 ? -34.611 -3.642 68.990 1.00 68.12 88 LYS A CA 1
ATOM 681 C C . LYS A 1 88 ? -33.894 -4.058 70.275 1.00 68.12 88 LYS A C 1
ATOM 683 O O . LYS A 1 88 ? -34.389 -4.931 70.984 1.00 68.12 88 LYS A O 1
ATOM 688 N N . ASN A 1 89 ? -32.743 -3.447 70.556 1.00 69.31 89 ASN A N 1
ATOM 689 C CA . ASN A 1 89 ? -31.940 -3.697 71.754 1.00 69.31 89 ASN A CA 1
ATOM 690 C C . ASN A 1 89 ? -32.184 -2.672 72.870 1.00 69.31 89 ASN A C 1
ATOM 692 O O . ASN A 1 89 ? -31.544 -2.760 73.921 1.00 69.31 89 ASN A O 1
ATOM 696 N N . ALA A 1 90 ? -33.088 -1.709 72.669 1.00 59.78 90 ALA A N 1
ATOM 697 C CA . ALA A 1 90 ? -33.493 -0.802 73.726 1.00 59.78 90 ALA A CA 1
ATOM 698 C C . ALA A 1 90 ? -34.114 -1.631 74.862 1.00 59.78 90 ALA A C 1
ATOM 700 O O . ALA A 1 90 ? -34.865 -2.578 74.594 1.00 59.78 90 ALA A O 1
ATOM 701 N N . PRO A 1 91 ? -33.807 -1.315 76.134 1.00 59.34 91 PRO A N 1
ATOM 702 C CA . PRO A 1 91 ? -34.499 -1.936 77.249 1.00 59.34 91 PRO A CA 1
ATOM 703 C C . PRO A 1 91 ? -35.994 -1.723 77.028 1.00 59.34 91 PRO A C 1
ATOM 705 O O . PRO A 1 91 ? -36.445 -0.585 76.880 1.00 59.34 91 PRO A O 1
ATOM 708 N N . LYS A 1 92 ? -36.744 -2.829 76.939 1.00 57.09 92 LYS A N 1
ATOM 709 C CA . LYS A 1 92 ? -38.205 -2.775 76.871 1.00 57.09 92 LYS A CA 1
ATOM 710 C C . LYS A 1 92 ? -38.666 -1.835 77.988 1.00 57.09 92 LYS A C 1
ATOM 712 O O . LYS A 1 92 ? -38.147 -1.981 79.099 1.00 57.09 92 LYS A O 1
ATOM 717 N N . PRO A 1 93 ? -39.568 -0.874 77.715 1.00 50.94 93 PRO A N 1
ATOM 718 C CA . PRO A 1 93 ? -40.118 -0.056 78.780 1.00 50.94 93 PRO A CA 1
ATOM 719 C C . PRO A 1 93 ? -40.633 -1.007 79.853 1.00 50.94 93 PRO A C 1
ATOM 721 O O . PRO A 1 93 ? -41.277 -2.009 79.539 1.00 50.94 93 PRO A O 1
ATOM 724 N N . ASP A 1 94 ? -40.242 -0.741 81.091 1.00 45.56 94 ASP A N 1
ATOM 725 C CA . ASP A 1 94 ? -40.625 -1.533 82.243 1.00 45.56 94 ASP A CA 1
ATOM 726 C C . ASP A 1 94 ? -42.149 -1.428 82.384 1.00 45.56 94 ASP A C 1
ATOM 728 O O . ASP A 1 94 ? -42.677 -0.464 82.935 1.00 45.56 94 ASP A O 1
ATOM 732 N N . THR A 1 95 ? -42.883 -2.374 81.793 1.00 47.50 95 THR A N 1
ATOM 733 C CA . THR A 1 95 ? -44.346 -2.461 81.876 1.00 47.50 95 THR A CA 1
ATOM 734 C C . THR A 1 95 ? -44.761 -3.057 83.217 1.00 47.50 95 THR A C 1
ATOM 736 O O . THR A 1 95 ? -45.639 -3.916 83.281 1.00 47.50 95 THR A O 1
ATOM 739 N N . THR A 1 96 ? -44.120 -2.621 84.297 1.00 44.31 96 THR A N 1
ATOM 740 C CA . THR A 1 96 ? -44.588 -2.875 85.651 1.00 44.31 96 THR A CA 1
ATOM 741 C C . THR A 1 96 ? -45.560 -1.752 86.002 1.00 44.31 96 THR A C 1
ATOM 743 O O . THR A 1 96 ? -45.219 -0.782 86.671 1.00 44.31 96 THR A O 1
ATOM 746 N N . TYR A 1 97 ? -46.782 -1.853 85.473 1.00 43.34 97 TYR A N 1
ATOM 747 C CA . TYR A 1 97 ? -47.918 -1.125 86.027 1.00 43.34 97 TYR A CA 1
ATOM 748 C C . TYR A 1 97 ? -48.286 -1.815 87.346 1.00 43.34 97 TYR A C 1
ATOM 750 O O . TYR A 1 97 ? -48.797 -2.935 87.336 1.00 43.34 97 TYR A O 1
ATOM 758 N N . GLU A 1 98 ? -48.034 -1.166 88.485 1.00 44.88 98 GLU A N 1
ATOM 759 C CA . GLU A 1 98 ? -48.800 -1.475 89.694 1.00 44.88 98 GLU A CA 1
ATOM 760 C C . GLU A 1 98 ? -50.230 -0.983 89.457 1.00 44.88 98 GLU A C 1
ATOM 762 O O . GLU A 1 98 ? -50.547 0.193 89.640 1.00 44.88 98 GLU A O 1
ATOM 767 N N . VAL A 1 99 ? -51.084 -1.887 88.977 1.00 44.06 99 VAL A N 1
ATOM 768 C CA . VAL A 1 99 ? -52.528 -1.672 88.947 1.00 44.06 99 VAL A CA 1
ATOM 769 C C . VAL A 1 99 ? -53.028 -1.912 90.367 1.00 44.06 99 VAL A C 1
ATOM 771 O O . VAL A 1 99 ? -53.134 -3.050 90.822 1.00 44.06 99 VAL A O 1
ATOM 774 N N . PHE A 1 100 ? -53.262 -0.818 91.089 1.00 43.72 100 PHE A N 1
ATOM 775 C CA . PHE A 1 100 ? -54.190 -0.836 92.207 1.00 43.72 100 PHE A CA 1
ATOM 776 C C . PHE A 1 100 ? -55.617 -0.871 91.662 1.00 43.72 100 PHE A C 1
ATOM 778 O O . PHE A 1 100 ? -55.952 -0.150 90.726 1.00 43.72 100 PHE A O 1
ATOM 785 N N . ASP A 1 101 ? -56.412 -1.652 92.377 1.00 45.69 101 ASP A N 1
ATOM 786 C CA . ASP A 1 101 ? -57.858 -1.807 92.344 1.00 45.69 101 ASP A CA 1
ATOM 787 C C . ASP A 1 101 ? -58.475 -2.738 91.300 1.00 45.69 101 ASP A C 1
ATOM 789 O O . ASP A 1 101 ? -58.239 -2.697 90.094 1.00 45.69 101 ASP A O 1
ATOM 793 N N . ASP A 1 102 ? -59.281 -3.617 91.883 1.00 58.50 102 ASP A N 1
ATOM 794 C CA . ASP A 1 102 ? -60.040 -4.684 91.285 1.00 58.50 102 ASP A CA 1
ATOM 795 C C . ASP A 1 102 ? -61.055 -4.132 90.272 1.00 58.50 102 ASP A C 1
ATOM 797 O O . ASP A 1 102 ? -61.738 -3.143 90.547 1.00 58.50 102 ASP A O 1
ATOM 801 N N . ASN A 1 103 ? -61.257 -4.895 89.187 1.00 57.59 103 ASN A N 1
ATOM 802 C CA . ASN A 1 103 ? -62.509 -4.974 88.419 1.00 57.59 103 ASN A CA 1
ATOM 803 C C . ASN A 1 103 ? -62.628 -4.206 87.079 1.00 57.59 103 ASN A C 1
ATOM 805 O O . ASN A 1 103 ? -63.692 -3.651 86.826 1.00 57.59 103 ASN A O 1
ATOM 809 N N . ASP A 1 104 ? -61.640 -4.287 86.176 1.00 46.81 104 ASP A N 1
ATOM 810 C CA . ASP A 1 104 ? -61.849 -3.959 84.752 1.00 46.81 104 ASP A CA 1
ATOM 811 C C . ASP A 1 104 ? -61.229 -5.004 83.803 1.00 46.81 104 ASP A C 1
ATOM 813 O O . ASP A 1 104 ? -60.138 -5.534 84.026 1.00 46.81 104 ASP A O 1
ATOM 817 N N . GLU A 1 105 ? -62.003 -5.358 82.774 1.00 50.75 105 GLU A N 1
ATOM 818 C CA . GLU A 1 105 ? -61.692 -6.325 81.716 1.00 50.75 105 GLU A CA 1
ATOM 819 C C . GLU A 1 105 ? -60.359 -5.999 81.014 1.00 50.75 105 GLU A C 1
ATOM 821 O O . GLU A 1 105 ? -59.985 -4.829 80.927 1.00 50.75 105 GLU A O 1
ATOM 826 N N . PRO A 1 106 ? -59.624 -6.995 80.475 1.00 47.84 106 PRO A N 1
ATOM 827 C CA . PRO A 1 106 ? -58.423 -6.702 79.707 1.00 47.84 106 PRO A CA 1
ATOM 828 C C . PRO A 1 106 ? -58.818 -5.906 78.460 1.00 47.84 106 PRO A C 1
ATOM 830 O O . PRO A 1 106 ? -59.372 -6.469 77.513 1.00 47.84 106 PRO A O 1
ATOM 833 N N . GLU A 1 107 ? -58.528 -4.604 78.452 1.00 54.53 107 GLU A N 1
ATOM 834 C CA . GLU A 1 107 ? -58.622 -3.794 77.245 1.00 54.53 107 GLU A CA 1
ATOM 835 C C . GLU A 1 107 ? -57.710 -4.424 76.190 1.00 54.53 107 GLU A C 1
ATOM 837 O O . GLU A 1 107 ? -56.484 -4.486 76.314 1.00 54.53 107 GLU A O 1
ATOM 842 N N . THR A 1 108 ? -58.343 -4.968 75.154 1.00 53.28 108 THR A N 1
ATOM 843 C CA . THR A 1 108 ? -57.685 -5.459 73.954 1.00 53.28 108 THR A CA 1
ATOM 844 C C . THR A 1 108 ? -56.828 -4.324 73.407 1.00 53.28 108 THR A C 1
ATOM 846 O O . THR A 1 108 ? -57.380 -3.292 73.030 1.00 53.28 108 THR A O 1
ATOM 849 N N . LEU A 1 109 ? -55.499 -4.493 73.370 1.00 56.62 109 LEU A N 1
ATOM 850 C CA . LEU A 1 109 ? -54.616 -3.636 72.574 1.00 56.62 109 LEU A CA 1
ATOM 851 C C . LEU A 1 109 ? -55.177 -3.643 71.150 1.00 56.62 109 LEU A C 1
ATOM 853 O O . LEU A 1 109 ? -55.088 -4.653 70.455 1.00 56.62 109 LEU A O 1
ATOM 857 N N . GLY A 1 110 ? -55.881 -2.561 70.819 1.00 49.69 110 GLY A N 1
ATOM 858 C CA . GLY A 1 110 ? -56.841 -2.518 69.729 1.00 49.69 110 GLY A CA 1
ATOM 859 C C . GLY A 1 110 ? -56.194 -2.837 68.393 1.00 49.69 110 GLY A C 1
ATOM 860 O O . GLY A 1 110 ? -55.014 -2.553 68.177 1.00 49.69 110 GLY A O 1
ATOM 861 N N . ASP A 1 111 ? -57.004 -3.399 67.499 1.00 60.28 111 ASP A N 1
ATOM 862 C CA . ASP A 1 111 ? -56.682 -3.822 66.131 1.00 60.28 111 ASP A CA 1
ATOM 863 C C . ASP A 1 111 ? -55.786 -2.842 65.337 1.00 60.28 111 ASP A C 1
ATOM 865 O O . ASP A 1 111 ? -55.104 -3.243 64.399 1.00 60.28 111 ASP A O 1
ATOM 869 N N . GLU A 1 112 ? -55.733 -1.569 65.732 1.00 63.25 112 GLU A N 1
ATOM 870 C CA . GLU A 1 112 ? -54.891 -0.508 65.176 1.00 63.25 112 GLU A CA 1
ATOM 871 C C . GLU A 1 112 ? -53.374 -0.744 65.351 1.00 63.25 112 GLU A C 1
ATOM 873 O O . GLU A 1 112 ? -52.621 -0.571 64.394 1.00 63.25 112 GLU A O 1
ATOM 878 N N . VAL A 1 113 ? -52.906 -1.218 66.515 1.00 65.94 113 VAL A N 1
ATOM 879 C CA . VAL A 1 113 ? -51.466 -1.491 66.751 1.00 65.94 113 VAL A CA 1
ATOM 880 C C . VAL A 1 113 ? -51.016 -2.745 65.996 1.00 65.94 113 VAL A C 1
ATOM 882 O O . VAL A 1 113 ? -49.895 -2.820 65.489 1.00 65.94 113 VAL A O 1
ATOM 885 N N . VAL A 1 114 ? -51.909 -3.732 65.884 1.00 71.12 114 VAL A N 1
ATOM 886 C CA . VAL A 1 114 ? -51.686 -4.939 65.078 1.00 71.12 114 VAL A CA 1
ATOM 887 C C . VAL A 1 114 ? -51.650 -4.576 63.591 1.00 71.12 114 VAL A C 1
ATOM 889 O O . VAL A 1 114 ? -50.734 -5.000 62.889 1.00 71.12 114 VAL A O 1
ATOM 892 N N . ALA A 1 115 ? -52.558 -3.714 63.127 1.00 72.44 115 ALA A N 1
ATOM 893 C CA . ALA A 1 115 ? -52.571 -3.220 61.753 1.00 72.44 115 ALA A CA 1
ATOM 894 C C . ALA A 1 115 ? -51.323 -2.386 61.404 1.00 72.44 115 ALA A C 1
ATOM 896 O O . ALA A 1 115 ? -50.770 -2.535 60.313 1.00 72.44 115 ALA A O 1
ATOM 897 N N . GLU A 1 116 ? -50.824 -1.545 62.317 1.00 74.56 116 GLU A N 1
ATOM 898 C CA . GLU A 1 116 ? -49.557 -0.825 62.123 1.00 74.56 116 GLU A CA 1
ATOM 899 C C . GLU A 1 116 ? -48.351 -1.770 62.057 1.00 74.56 116 GLU A C 1
ATOM 901 O O . GLU A 1 116 ? -47.467 -1.582 61.214 1.00 74.56 116 GLU A O 1
ATOM 906 N N . ALA A 1 117 ? -48.317 -2.810 62.895 1.00 76.12 117 ALA A N 1
ATOM 907 C CA . ALA A 1 117 ? -47.261 -3.819 62.868 1.00 76.12 117 ALA A CA 1
ATOM 908 C C . ALA A 1 117 ? -47.281 -4.645 61.568 1.00 76.12 117 ALA A C 1
ATOM 910 O O . ALA A 1 117 ? -46.226 -4.902 60.981 1.00 76.12 117 ALA A O 1
ATOM 911 N N . GLU A 1 118 ? -48.465 -5.010 61.072 1.00 79.81 118 GLU A N 1
ATOM 912 C CA . GLU A 1 118 ? -48.634 -5.687 59.782 1.00 79.81 118 GLU A CA 1
ATOM 913 C C . GLU A 1 118 ? -48.212 -4.790 58.608 1.00 79.81 118 GLU A C 1
ATOM 915 O O . GLU A 1 118 ? -47.476 -5.235 57.723 1.00 79.81 118 GLU A O 1
ATOM 920 N N . LEU A 1 119 ? -48.580 -3.503 58.631 1.00 81.75 119 LEU A N 1
ATOM 921 C CA . LEU A 1 119 ? -48.160 -2.520 57.628 1.00 81.75 119 LEU A CA 1
ATOM 922 C C . LEU A 1 119 ? -46.635 -2.318 57.631 1.00 81.75 119 LEU A C 1
ATOM 924 O O . LEU A 1 119 ? -46.011 -2.239 56.570 1.00 81.75 119 LEU A O 1
ATOM 928 N N . ALA A 1 120 ? -46.014 -2.238 58.810 1.00 81.50 120 ALA A N 1
ATOM 929 C CA . ALA A 1 120 ? -44.563 -2.140 58.948 1.00 81.50 120 ALA A CA 1
ATOM 930 C C . ALA A 1 120 ? -43.855 -3.409 58.441 1.00 81.50 120 ALA A C 1
ATOM 932 O O . ALA A 1 120 ? -42.837 -3.311 57.751 1.00 81.50 120 ALA A O 1
ATOM 933 N N . SER A 1 121 ? -44.421 -4.590 58.711 1.00 84.88 121 SER A N 1
ATOM 934 C CA . SER A 1 121 ? -43.911 -5.864 58.196 1.00 84.88 121 SER A CA 1
ATOM 935 C C . SER A 1 121 ? -44.020 -5.955 56.672 1.00 84.88 121 SER A C 1
ATOM 937 O O . SER A 1 121 ? -43.088 -6.439 56.030 1.00 84.88 121 SER A O 1
ATOM 939 N N . ALA A 1 122 ? -45.112 -5.465 56.078 1.00 87.38 122 ALA A N 1
ATOM 940 C CA . ALA A 1 122 ? -45.279 -5.417 54.625 1.00 87.38 122 ALA A CA 1
ATOM 941 C C . ALA A 1 122 ? -44.233 -4.498 53.973 1.00 87.38 122 ALA A C 1
ATOM 943 O O . ALA A 1 122 ? -43.529 -4.913 53.056 1.00 87.38 122 ALA A O 1
ATOM 944 N N . LYS A 1 123 ? -44.023 -3.297 54.530 1.00 90.12 123 LYS A N 1
ATOM 945 C CA . LYS A 1 123 ? -42.969 -2.376 54.065 1.00 90.12 123 LYS A CA 1
ATOM 946 C C . LYS A 1 123 ? -41.565 -2.971 54.197 1.00 90.12 123 LYS A C 1
ATOM 948 O O . LYS A 1 123 ? -40.720 -2.744 53.336 1.00 90.12 123 LYS A O 1
ATOM 953 N N . MET A 1 124 ? -41.296 -3.732 55.261 1.00 89.69 124 MET A N 1
ATOM 954 C CA . MET A 1 124 ? -40.028 -4.454 55.401 1.00 89.69 124 MET A CA 1
ATOM 955 C C . MET A 1 124 ? -39.855 -5.530 54.329 1.00 89.69 124 MET A C 1
ATOM 957 O O . MET A 1 124 ? -38.759 -5.659 53.789 1.00 89.69 124 MET A O 1
ATOM 961 N N . ALA A 1 125 ? -40.909 -6.280 54.001 1.00 88.31 125 ALA A N 1
ATOM 962 C CA . ALA A 1 125 ? -40.860 -7.274 52.934 1.00 88.31 125 ALA A CA 1
ATOM 963 C C . ALA A 1 125 ? -40.567 -6.622 51.571 1.00 88.31 125 ALA A C 1
ATOM 965 O O . ALA A 1 125 ? -39.677 -7.090 50.858 1.00 88.31 125 ALA A O 1
ATOM 966 N N . ASP A 1 126 ? -41.221 -5.496 51.269 1.00 92.88 126 ASP A N 1
ATOM 967 C CA . ASP A 1 126 ? -40.986 -4.724 50.042 1.00 92.88 126 ASP A CA 1
ATOM 968 C C . ASP A 1 126 ? -39.539 -4.211 49.959 1.00 92.88 126 ASP A C 1
ATOM 970 O O . ASP A 1 126 ? -38.888 -4.335 48.922 1.00 92.88 126 ASP A O 1
ATOM 974 N N . LEU A 1 127 ? -38.986 -3.689 51.062 1.00 90.94 127 LEU A N 1
ATOM 975 C CA . LEU A 1 127 ? -37.593 -3.227 51.115 1.00 90.94 127 LEU A CA 1
ATOM 976 C C . LEU A 1 127 ? -36.587 -4.370 50.948 1.00 90.94 127 LEU A C 1
ATOM 978 O O . LEU A 1 127 ? -35.570 -4.205 50.272 1.00 90.94 127 LEU A O 1
ATOM 982 N N . VAL A 1 128 ? -36.854 -5.532 51.548 1.00 92.50 128 VAL A N 1
ATOM 983 C CA . VAL A 1 128 ? -36.005 -6.722 51.393 1.00 92.50 128 VAL A CA 1
ATOM 984 C C . VAL A 1 128 ? -36.023 -7.203 49.944 1.00 92.50 128 VAL A C 1
ATOM 986 O O . VAL A 1 128 ? -34.965 -7.529 49.400 1.00 92.50 128 VAL A O 1
ATOM 989 N N . GLN A 1 129 ? -37.191 -7.210 49.302 1.00 92.06 129 GLN A N 1
ATOM 990 C CA . GLN A 1 129 ? -37.307 -7.587 47.899 1.00 92.06 129 GLN A CA 1
ATOM 991 C C . GLN A 1 129 ? -36.605 -6.580 46.978 1.00 92.06 129 GLN A C 1
ATOM 993 O O . GLN A 1 129 ? -35.780 -6.991 46.164 1.00 92.06 129 GLN A O 1
ATOM 998 N N . ALA A 1 130 ? -36.819 -5.278 47.176 1.00 91.50 130 ALA A N 1
ATOM 999 C CA . ALA A 1 130 ? -36.130 -4.234 46.418 1.00 91.50 130 ALA A CA 1
ATOM 1000 C C . ALA A 1 130 ? -34.599 -4.312 46.577 1.00 91.50 130 ALA A C 1
ATOM 1002 O O . ALA A 1 130 ? -33.859 -4.178 45.604 1.00 91.50 130 ALA A O 1
ATOM 1003 N N . LYS A 1 131 ? -34.095 -4.597 47.788 1.00 92.12 131 LYS A N 1
ATOM 1004 C CA . LYS A 1 131 ? -32.656 -4.807 48.038 1.00 92.12 131 LYS A CA 1
ATOM 1005 C C . LYS A 1 131 ? -32.118 -6.024 47.280 1.00 92.12 131 LYS A C 1
ATOM 1007 O O . LYS A 1 131 ? -30.985 -5.994 46.792 1.00 92.12 131 LYS A O 1
ATOM 1012 N N . LYS A 1 132 ? -32.908 -7.095 47.178 1.00 93.12 132 LYS A N 1
ATOM 1013 C CA . LYS A 1 132 ? -32.541 -8.298 46.424 1.00 93.12 132 LYS A CA 1
ATOM 1014 C C . LYS A 1 132 ? -32.474 -8.018 44.919 1.00 93.12 132 LYS A C 1
ATOM 1016 O O . LYS A 1 132 ? -31.473 -8.344 44.293 1.00 93.12 132 LYS A O 1
ATOM 1021 N N . GLU A 1 133 ? -33.479 -7.348 44.367 1.00 93.56 133 GLU A N 1
ATOM 1022 C CA . GLU A 1 133 ? -33.504 -6.962 42.950 1.00 93.56 133 GLU A CA 1
ATOM 1023 C C . GLU A 1 133 ? -32.324 -6.037 42.607 1.00 93.56 133 GLU A C 1
ATOM 1025 O O . GLU A 1 133 ? -31.592 -6.292 41.652 1.00 93.56 133 GLU A O 1
ATOM 1030 N N . LEU A 1 134 ? -32.038 -5.046 43.461 1.00 92.75 134 LEU A N 1
ATOM 1031 C CA . LEU A 1 134 ? -30.894 -4.144 43.289 1.00 92.75 134 LEU A CA 1
ATOM 1032 C C . LEU A 1 134 ? -29.547 -4.887 43.330 1.00 92.75 134 LEU A C 1
ATOM 1034 O O . LEU A 1 134 ? -28.623 -4.563 42.586 1.00 92.75 134 LEU A O 1
ATOM 1038 N N . THR A 1 135 ? -29.397 -5.876 44.215 1.00 93.12 135 THR A N 1
ATOM 1039 C CA . THR A 1 135 ? -28.145 -6.648 44.307 1.00 93.12 135 THR A CA 1
ATOM 1040 C C . THR A 1 135 ? -27.936 -7.558 43.101 1.00 93.12 135 THR A C 1
ATOM 1042 O O . THR A 1 135 ? -26.801 -7.683 42.636 1.00 93.12 135 THR A O 1
ATOM 1045 N N . GLU A 1 136 ? -29.007 -8.140 42.562 1.00 93.44 136 GLU A N 1
ATOM 1046 C CA . GLU A 1 136 ? -28.972 -8.904 41.312 1.00 93.44 136 GLU A CA 1
ATOM 1047 C C . GLU A 1 136 ? -28.622 -8.005 40.113 1.00 93.44 136 GLU A C 1
ATOM 1049 O O . GLU A 1 136 ? -27.749 -8.360 39.317 1.00 93.44 136 GLU A O 1
ATOM 1054 N N . GLU A 1 137 ? -29.208 -6.807 40.025 1.00 93.81 137 GLU A N 1
ATOM 1055 C CA . GLU A 1 137 ? -28.920 -5.836 38.961 1.00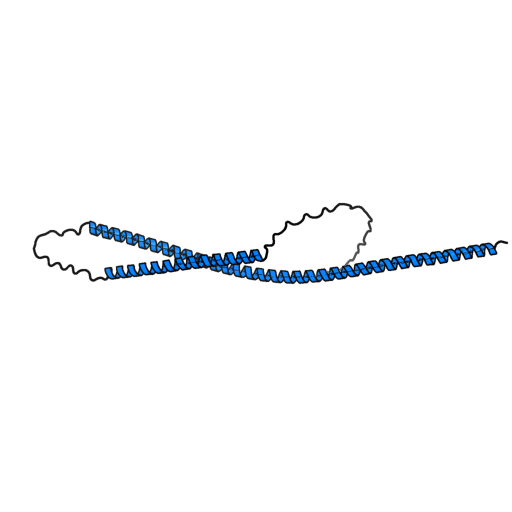 93.81 137 GLU A CA 1
ATOM 1056 C C . GLU A 1 137 ? -27.463 -5.350 39.004 1.00 93.81 137 GLU A C 1
ATOM 1058 O O . GLU A 1 137 ? -26.762 -5.384 37.992 1.00 93.81 137 GLU A O 1
ATOM 1063 N N . VAL A 1 138 ? -26.947 -5.019 40.193 1.00 93.25 138 VAL A N 1
ATOM 1064 C CA . VAL A 1 138 ? -25.534 -4.650 40.385 1.00 93.25 138 VAL A CA 1
ATOM 1065 C C . VAL A 1 138 ? -24.592 -5.781 39.972 1.00 93.25 138 VAL A C 1
ATOM 1067 O O . VAL A 1 138 ? -23.524 -5.523 39.411 1.00 93.25 138 VAL A O 1
ATOM 1070 N N . ALA A 1 139 ? -24.930 -7.033 40.284 1.00 93.44 139 ALA A N 1
ATOM 1071 C CA . ALA A 1 139 ? -24.109 -8.175 39.895 1.00 93.44 139 ALA A CA 1
ATOM 1072 C C . ALA A 1 139 ? -24.094 -8.354 38.369 1.00 93.44 139 ALA A C 1
ATOM 1074 O O . ALA A 1 139 ? -23.028 -8.572 37.788 1.00 93.44 139 ALA A O 1
ATOM 1075 N N . ALA A 1 140 ? -25.251 -8.201 37.719 1.00 92.81 140 ALA A N 1
ATOM 1076 C CA . ALA A 1 140 ? -25.368 -8.252 36.266 1.00 92.81 140 ALA A CA 1
ATOM 1077 C C . ALA A 1 140 ? -24.603 -7.107 35.580 1.00 92.81 140 ALA A C 1
ATOM 1079 O O . ALA A 1 140 ? -23.938 -7.326 34.568 1.00 92.81 140 ALA A O 1
ATOM 1080 N N . GLU A 1 141 ? -24.646 -5.896 36.134 1.00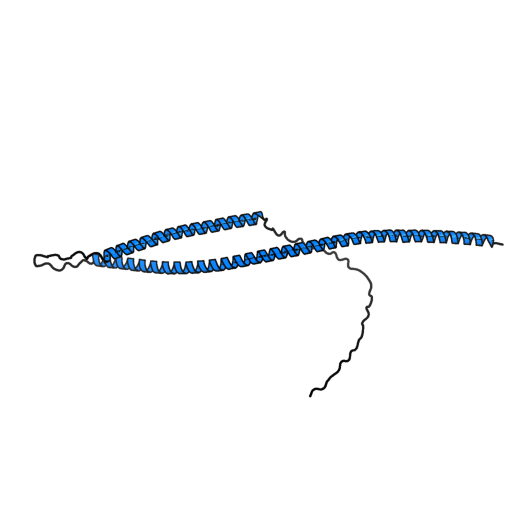 93.75 141 GLU A N 1
ATOM 1081 C CA . GLU A 1 141 ? -23.927 -4.743 35.589 1.00 93.75 141 GLU A CA 1
ATOM 1082 C C . GLU A 1 141 ? -22.408 -4.891 35.737 1.00 93.75 141 GLU A C 1
ATOM 1084 O O . GLU A 1 141 ? -21.670 -4.668 34.779 1.00 93.75 141 GLU A O 1
ATOM 1089 N N . LYS A 1 142 ? -21.926 -5.399 36.879 1.00 94.25 142 LYS A N 1
ATOM 1090 C CA . LYS A 1 142 ? -20.505 -5.746 37.053 1.00 94.25 142 LYS A CA 1
ATOM 1091 C C . LYS A 1 142 ? -20.023 -6.792 36.048 1.00 94.25 142 LYS A C 1
ATOM 1093 O O . LYS A 1 142 ? -18.898 -6.687 35.568 1.00 94.25 142 LYS A O 1
ATOM 1098 N N . ALA A 1 143 ? -20.853 -7.785 35.727 1.00 94.50 143 ALA A N 1
ATOM 1099 C CA . ALA A 1 143 ? -20.511 -8.788 34.722 1.00 94.50 143 ALA A CA 1
ATOM 1100 C C . ALA A 1 143 ? -20.363 -8.163 33.324 1.00 94.50 143 ALA A C 1
ATOM 1102 O O . ALA A 1 143 ? -19.394 -8.454 32.628 1.00 94.50 143 ALA A O 1
ATOM 1103 N N . LYS A 1 144 ? -21.267 -7.246 32.949 1.00 94.50 144 LYS A N 1
ATOM 1104 C CA . LYS A 1 144 ? -21.169 -6.499 31.684 1.00 94.50 144 LYS A CA 1
ATOM 1105 C C . LYS A 1 144 ? -19.922 -5.622 31.625 1.00 94.50 144 LYS A C 1
ATOM 1107 O O . LYS A 1 144 ? -19.273 -5.573 30.589 1.00 94.50 144 LYS A O 1
ATOM 1112 N N . ILE A 1 145 ? -19.573 -4.948 32.722 1.00 94.38 145 ILE A N 1
ATOM 1113 C CA . ILE A 1 145 ? -18.354 -4.128 32.789 1.00 94.38 145 ILE A CA 1
ATOM 1114 C C . ILE A 1 145 ? -17.115 -4.996 32.554 1.00 94.38 145 ILE A C 1
ATOM 1116 O O . ILE A 1 145 ? -16.281 -4.635 31.733 1.00 94.38 145 ILE A O 1
ATOM 1120 N N . ALA A 1 146 ? -17.028 -6.169 33.185 1.00 93.44 146 ALA A N 1
ATOM 1121 C CA . ALA A 1 146 ? -15.904 -7.080 32.971 1.00 93.44 146 ALA A CA 1
ATOM 1122 C C . ALA A 1 146 ? -15.798 -7.559 31.507 1.00 93.44 146 ALA A C 1
ATOM 1124 O O . ALA A 1 146 ? -14.700 -7.629 30.958 1.00 93.44 146 ALA A O 1
ATOM 1125 N N . GLU A 1 147 ? -16.929 -7.843 30.855 1.00 95.44 147 GLU A N 1
ATOM 1126 C CA . GLU A 1 147 ? -16.962 -8.199 29.429 1.00 95.44 147 GLU A CA 1
ATOM 1127 C C . GLU A 1 147 ? -16.528 -7.024 28.532 1.00 95.44 147 GLU A C 1
ATOM 1129 O O . GLU A 1 147 ? -15.770 -7.207 27.574 1.00 95.44 147 GLU A O 1
ATOM 1134 N N . MET A 1 148 ? -16.950 -5.799 28.863 1.00 93.81 148 MET A N 1
ATOM 1135 C CA . MET A 1 148 ? -16.514 -4.582 28.168 1.00 93.81 148 MET A CA 1
ATOM 1136 C C . MET A 1 148 ? -15.010 -4.327 28.338 1.00 93.81 148 MET A C 1
ATOM 1138 O O . MET A 1 148 ? -14.336 -3.995 27.368 1.00 93.81 148 MET A O 1
ATOM 1142 N N . GLU A 1 149 ? -14.450 -4.545 29.528 1.00 95.19 149 GLU A N 1
ATOM 1143 C CA . GLU A 1 149 ? -13.007 -4.413 29.774 1.00 95.19 149 GLU A CA 1
ATOM 1144 C C . GLU A 1 149 ? -12.191 -5.453 28.988 1.00 95.19 149 GLU A C 1
ATOM 1146 O O . GLU A 1 149 ? -11.133 -5.143 28.429 1.00 95.19 149 GLU A O 1
ATOM 1151 N N . GLU A 1 150 ? -12.673 -6.698 28.914 1.00 94.88 150 GLU A N 1
ATOM 1152 C CA . GLU A 1 150 ? -12.013 -7.753 28.142 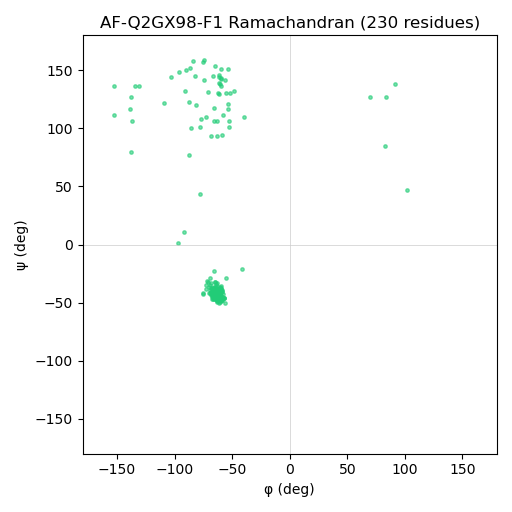1.00 94.88 150 GLU A CA 1
ATOM 1153 C C . GLU A 1 150 ? -12.052 -7.460 26.637 1.00 94.88 150 GLU A C 1
ATOM 1155 O O . GLU A 1 150 ? -11.025 -7.553 25.953 1.00 94.88 150 GLU A O 1
ATOM 1160 N N . THR A 1 151 ? -13.212 -7.046 26.123 1.00 95.50 151 THR A N 1
ATOM 1161 C CA . THR A 1 151 ? -13.362 -6.655 24.715 1.00 95.50 151 THR A CA 1
ATOM 1162 C C . THR A 1 151 ? -12.530 -5.420 24.375 1.00 95.50 151 THR A C 1
ATOM 1164 O O . THR A 1 151 ? -11.836 -5.431 23.357 1.00 95.50 151 THR A O 1
ATOM 1167 N N . GLU A 1 152 ? -12.487 -4.401 25.236 1.00 94.25 152 GLU A N 1
ATOM 1168 C CA . GLU A 1 152 ? -11.625 -3.228 25.056 1.00 94.25 152 GLU A CA 1
ATOM 1169 C C . GLU A 1 152 ? -10.147 -3.631 24.981 1.00 94.25 152 GLU A C 1
ATOM 1171 O O . GLU A 1 152 ? -9.411 -3.199 24.089 1.00 94.25 152 GLU A O 1
ATOM 1176 N N . LYS A 1 153 ? -9.700 -4.508 25.884 1.00 95.25 153 LYS A N 1
ATOM 1177 C CA . LYS A 1 153 ? -8.323 -5.009 25.885 1.00 95.25 153 LYS A CA 1
ATOM 1178 C C . LYS A 1 153 ? -7.993 -5.769 24.600 1.00 95.25 153 LYS A C 1
ATOM 1180 O O . LYS A 1 153 ? -6.897 -5.592 24.057 1.00 95.25 153 LYS A O 1
ATOM 1185 N N . SER A 1 154 ? -8.927 -6.582 24.104 1.00 94.56 154 SER A N 1
ATOM 1186 C CA . SER A 1 154 ? -8.779 -7.287 22.828 1.00 94.56 154 SER A CA 1
ATOM 1187 C C . SER A 1 154 ? -8.642 -6.302 21.666 1.00 94.56 154 SER A C 1
ATOM 1189 O O . SER A 1 154 ? -7.665 -6.363 20.918 1.00 94.56 154 SER A O 1
ATOM 1191 N N . LEU A 1 155 ? -9.549 -5.326 21.574 1.00 93.44 155 LEU A N 1
ATOM 1192 C CA . LEU A 1 155 ? -9.535 -4.301 20.529 1.00 93.44 155 LEU A CA 1
ATOM 1193 C C . LEU A 1 155 ? -8.255 -3.463 20.561 1.00 93.44 155 LEU A C 1
ATOM 1195 O O . LEU A 1 155 ? -7.657 -3.213 19.517 1.00 93.44 155 LEU A O 1
ATOM 1199 N N . ARG A 1 156 ? -7.765 -3.076 21.745 1.00 93.44 156 ARG A N 1
ATOM 1200 C CA . ARG A 1 156 ? -6.484 -2.362 21.884 1.00 93.44 156 ARG A CA 1
ATOM 1201 C C . ARG A 1 156 ? -5.308 -3.192 21.370 1.00 93.44 156 ARG A C 1
ATOM 1203 O O . ARG A 1 156 ? -4.410 -2.646 20.726 1.00 93.44 156 ARG A O 1
ATOM 1210 N N . SER A 1 157 ? -5.300 -4.499 21.634 1.00 92.44 157 SER A N 1
ATOM 1211 C CA . SER A 1 157 ? -4.262 -5.400 21.125 1.00 92.44 157 SER A CA 1
ATOM 1212 C C . SER A 1 157 ? -4.325 -5.539 19.601 1.00 92.44 157 SER A C 1
ATOM 1214 O O . SER A 1 157 ? -3.290 -5.478 18.936 1.00 92.44 157 SER A O 1
ATOM 1216 N N . GLU A 1 158 ? -5.522 -5.696 19.034 1.00 94.50 158 GLU A N 1
ATOM 1217 C CA . GLU A 1 158 ? -5.727 -5.751 17.581 1.00 94.50 158 GLU A CA 1
ATOM 1218 C C . GLU A 1 158 ? -5.337 -4.439 16.893 1.00 94.50 158 GLU A C 1
ATOM 1220 O O . GLU A 1 158 ? -4.669 -4.453 15.857 1.00 94.50 158 GLU A O 1
ATOM 1225 N N . LEU A 1 159 ? -5.679 -3.300 17.498 1.00 93.94 159 LEU A N 1
ATOM 1226 C CA . LEU A 1 159 ? -5.324 -1.971 17.008 1.00 93.94 159 LEU A CA 1
ATOM 1227 C C . LEU A 1 159 ? -3.808 -1.743 17.034 1.00 93.94 159 LEU A C 1
ATOM 1229 O O . LEU A 1 159 ? -3.239 -1.176 16.102 1.00 93.94 159 LEU A O 1
ATOM 1233 N N . LYS A 1 160 ? -3.121 -2.219 18.077 1.00 94.69 160 LYS A N 1
ATOM 1234 C CA . LYS A 1 160 ? -1.656 -2.183 18.126 1.00 94.69 160 LYS A CA 1
ATOM 1235 C C . LYS A 1 160 ? -1.041 -3.026 17.008 1.00 94.69 160 LYS A C 1
ATOM 1237 O O . LYS A 1 160 ? -0.176 -2.536 16.290 1.00 94.69 160 LYS A O 1
ATOM 1242 N N . LYS A 1 161 ? -1.521 -4.259 16.825 1.00 96.06 161 LYS A N 1
ATOM 1243 C CA . LYS A 1 161 ? -1.031 -5.154 15.771 1.00 96.06 161 LYS A CA 1
ATOM 1244 C C . LYS A 1 161 ? -1.249 -4.566 14.374 1.00 96.06 161 LYS A C 1
ATOM 1246 O O . LYS A 1 161 ? -0.336 -4.557 13.563 1.00 96.06 161 LYS A O 1
ATOM 1251 N N . THR A 1 162 ? -2.435 -4.027 14.104 1.00 93.56 162 THR A N 1
ATOM 1252 C CA . THR A 1 162 ? -2.735 -3.392 12.809 1.00 93.56 162 THR A CA 1
ATOM 1253 C C . THR A 1 162 ? -1.883 -2.150 12.550 1.00 93.56 162 THR A C 1
ATOM 1255 O O . THR A 1 162 ? -1.501 -1.918 11.404 1.00 93.56 162 THR A O 1
ATOM 1258 N N . LYS A 1 163 ? -1.527 -1.376 13.585 1.00 95.88 163 LYS A N 1
ATOM 1259 C CA . LYS A 1 163 ? -0.557 -0.274 13.457 1.00 95.88 163 LYS A CA 1
ATOM 1260 C C . LYS A 1 163 ? 0.840 -0.776 13.078 1.00 95.88 163 LYS A C 1
ATOM 1262 O O . LYS A 1 163 ? 1.444 -0.208 12.172 1.00 95.88 163 LYS A O 1
ATOM 1267 N N . GLU A 1 164 ? 1.321 -1.839 13.719 1.00 94.44 164 GLU A N 1
ATOM 1268 C CA . GLU A 1 164 ? 2.615 -2.465 13.399 1.00 94.44 164 GLU A CA 1
ATOM 1269 C C . GLU A 1 164 ? 2.626 -3.028 11.964 1.00 94.44 164 GLU A C 1
ATOM 1271 O O . GLU A 1 164 ? 3.517 -2.706 11.177 1.00 94.44 164 GLU A O 1
ATOM 1276 N N . ASP A 1 165 ? 1.583 -3.772 11.579 1.00 95.44 165 ASP A N 1
ATOM 1277 C CA . ASP A 1 165 ? 1.434 -4.328 10.228 1.00 95.44 165 ASP A CA 1
ATOM 1278 C C . ASP A 1 165 ? 1.393 -3.217 9.155 1.00 95.44 165 ASP A C 1
ATOM 1280 O O . ASP A 1 165 ? 1.977 -3.361 8.074 1.00 95.44 165 ASP A O 1
ATOM 1284 N N . LYS A 1 166 ? 0.732 -2.084 9.447 1.00 96.19 166 LYS A N 1
ATOM 1285 C CA . LYS A 1 166 ? 0.695 -0.909 8.561 1.00 96.19 166 LYS A CA 1
ATOM 1286 C C . LYS A 1 166 ? 2.084 -0.289 8.397 1.00 96.19 166 LYS A C 1
ATOM 1288 O O . LYS A 1 166 ? 2.488 -0.020 7.266 1.00 96.19 166 LYS A O 1
ATOM 1293 N N . GLU A 1 167 ? 2.823 -0.093 9.487 1.00 96.31 167 GLU A N 1
ATOM 1294 C CA . GLU A 1 167 ? 4.176 0.477 9.444 1.00 96.31 167 GLU A CA 1
ATOM 1295 C C . GLU A 1 167 ? 5.131 -0.401 8.614 1.00 96.31 167 GLU A C 1
ATOM 1297 O O . GLU A 1 167 ? 5.895 0.093 7.776 1.00 96.31 167 GLU A O 1
ATOM 1302 N N . ASP A 1 168 ? 5.057 -1.721 8.784 1.00 95.56 168 ASP A N 1
ATOM 1303 C CA . ASP A 1 168 ? 5.861 -2.666 8.008 1.00 95.56 168 ASP A CA 1
ATOM 1304 C C . ASP A 1 168 ? 5.473 -2.676 6.521 1.00 95.56 168 ASP A C 1
ATOM 1306 O O . ASP A 1 168 ? 6.345 -2.715 5.639 1.00 95.56 168 ASP A O 1
ATOM 1310 N N . ALA A 1 169 ? 4.177 -2.583 6.211 1.00 95.25 169 ALA A N 1
ATOM 1311 C CA . ALA A 1 169 ? 3.699 -2.444 4.839 1.00 95.25 169 ALA A CA 1
ATOM 1312 C C . ALA A 1 169 ? 4.203 -1.144 4.185 1.00 95.25 169 ALA A C 1
ATOM 1314 O O . ALA A 1 169 ? 4.652 -1.167 3.033 1.00 95.25 169 ALA A O 1
ATOM 1315 N N . GLU A 1 170 ? 4.202 -0.027 4.912 1.00 95.00 170 GLU A N 1
ATOM 1316 C CA . GLU A 1 170 ? 4.702 1.266 4.432 1.00 95.00 170 GLU A CA 1
ATOM 1317 C C . GLU A 1 170 ? 6.209 1.239 4.152 1.00 95.00 170 GLU A C 1
ATOM 1319 O O . GLU A 1 170 ? 6.649 1.689 3.086 1.00 95.00 170 GLU A O 1
ATOM 1324 N N . LYS A 1 171 ? 7.007 0.631 5.040 1.00 96.44 171 LYS A N 1
ATOM 1325 C CA . LYS A 1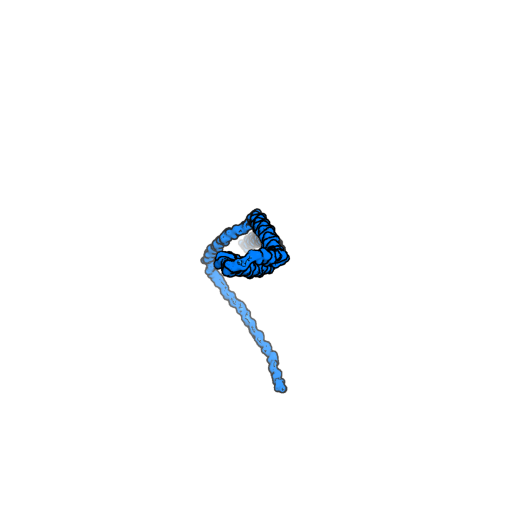 171 ? 8.450 0.423 4.813 1.00 96.44 171 LYS A CA 1
ATOM 1326 C C . LYS A 1 171 ? 8.702 -0.397 3.548 1.00 96.44 171 LYS A C 1
ATOM 1328 O O . LYS A 1 171 ? 9.523 -0.016 2.706 1.00 96.44 171 LYS A O 1
ATOM 1333 N N . ASN A 1 172 ? 7.972 -1.497 3.369 1.00 95.31 172 ASN A N 1
ATOM 1334 C CA . ASN A 1 172 ? 8.090 -2.348 2.183 1.00 95.31 172 ASN A CA 1
ATOM 1335 C C . ASN A 1 172 ? 7.678 -1.617 0.897 1.00 95.31 172 ASN A C 1
ATOM 1337 O O . ASN A 1 172 ? 8.343 -1.742 -0.142 1.00 95.31 172 ASN A O 1
ATOM 1341 N N . LEU A 1 173 ? 6.618 -0.809 0.963 1.00 94.94 173 LEU A N 1
ATOM 1342 C CA . LEU A 1 173 ? 6.173 0.022 -0.149 1.00 94.94 173 LEU A CA 1
ATOM 1343 C C . LEU A 1 173 ? 7.239 1.058 -0.528 1.00 94.94 173 LEU A C 1
ATOM 1345 O O . LEU A 1 173 ? 7.537 1.213 -1.713 1.00 94.94 173 LEU A O 1
ATOM 1349 N N . ALA A 1 174 ? 7.855 1.727 0.448 1.00 95.19 174 ALA A N 1
ATOM 1350 C CA . ALA A 1 174 ? 8.916 2.705 0.210 1.00 95.19 174 ALA A CA 1
ATOM 1351 C C . ALA A 1 174 ? 10.140 2.075 -0.480 1.00 95.19 174 ALA A C 1
ATOM 1353 O O . ALA A 1 174 ? 10.642 2.608 -1.475 1.00 95.19 174 ALA A O 1
ATOM 1354 N N . VAL A 1 175 ? 10.578 0.898 -0.019 1.00 96.75 175 VAL A N 1
ATOM 1355 C CA . VAL A 1 175 ? 11.675 0.143 -0.652 1.00 96.75 175 VAL A CA 1
ATOM 1356 C C . VAL A 1 175 ? 11.329 -0.230 -2.095 1.00 96.75 175 VAL A C 1
ATOM 1358 O O . VAL A 1 175 ? 12.165 -0.101 -2.992 1.00 96.75 175 VAL A O 1
ATOM 1361 N N . THR A 1 176 ? 10.095 -0.671 -2.336 1.00 95.50 176 THR A N 1
ATOM 1362 C CA . THR A 1 176 ? 9.631 -1.064 -3.672 1.00 95.50 176 THR A CA 1
ATOM 1363 C C . THR A 1 176 ? 9.552 0.136 -4.615 1.00 95.50 176 THR A C 1
ATOM 1365 O O . THR A 1 176 ? 10.054 0.060 -5.737 1.00 95.50 176 THR A O 1
ATOM 1368 N N . LYS A 1 177 ? 9.018 1.273 -4.147 1.00 96.69 177 LYS A N 1
ATOM 1369 C CA . LYS A 1 177 ? 8.992 2.539 -4.896 1.00 96.69 177 LYS A CA 1
ATOM 1370 C C . LYS A 1 177 ? 10.400 2.972 -5.300 1.00 96.69 177 LYS A C 1
ATOM 1372 O O . LYS A 1 177 ? 10.623 3.287 -6.465 1.00 96.69 177 LYS A O 1
ATOM 1377 N N . LYS A 1 178 ? 11.364 2.916 -4.374 1.00 97.19 178 LYS A N 1
ATOM 1378 C CA . LYS A 1 178 ? 12.763 3.251 -4.668 1.00 97.19 178 LYS A CA 1
ATOM 1379 C C . LYS A 1 178 ? 13.353 2.352 -5.758 1.00 97.19 178 LYS A C 1
ATOM 1381 O O . LYS A 1 178 ? 13.890 2.857 -6.736 1.00 97.19 178 LYS A O 1
ATOM 1386 N N . LYS A 1 179 ? 13.191 1.027 -5.643 1.00 97.12 179 LYS A N 1
ATOM 1387 C CA . LYS A 1 179 ? 13.670 0.078 -6.666 1.00 97.12 179 LYS A CA 1
ATOM 1388 C C . LYS A 1 179 ? 13.057 0.348 -8.042 1.00 97.12 179 LYS A C 1
ATOM 1390 O O . LYS A 1 179 ? 13.753 0.221 -9.047 1.00 97.12 179 LYS A O 1
ATOM 1395 N N . LEU A 1 180 ? 11.773 0.703 -8.092 1.00 97.44 180 LEU A N 1
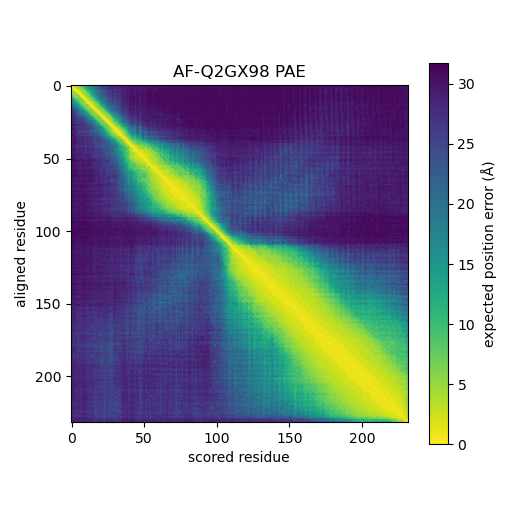ATOM 1396 C CA . LEU A 1 180 ? 11.092 1.026 -9.343 1.00 97.44 180 LEU A CA 1
ATOM 1397 C C . LEU A 1 180 ? 11.645 2.313 -9.968 1.00 97.44 180 LEU A C 1
ATOM 1399 O O . LEU A 1 180 ? 11.898 2.338 -11.169 1.00 97.44 180 LEU A O 1
ATOM 1403 N N . LEU A 1 181 ? 11.885 3.352 -9.164 1.00 96.44 181 LEU A N 1
ATOM 1404 C CA . LEU A 1 181 ? 12.510 4.592 -9.633 1.00 96.44 181 LEU A CA 1
ATOM 1405 C C . LEU A 1 181 ? 13.912 4.335 -10.202 1.00 96.44 181 LEU A C 1
ATOM 1407 O O . LEU A 1 181 ? 14.188 4.752 -11.325 1.00 96.44 181 LEU A O 1
ATOM 1411 N N . ASP A 1 182 ? 14.742 3.556 -9.502 1.00 97.06 182 ASP A N 1
ATOM 1412 C CA . ASP A 1 182 ? 16.079 3.177 -9.983 1.00 97.06 182 ASP A CA 1
ATOM 1413 C C . ASP A 1 182 ? 16.008 2.407 -11.321 1.00 97.06 182 ASP A C 1
ATOM 1415 O O . ASP A 1 182 ? 16.873 2.540 -12.191 1.00 97.06 182 A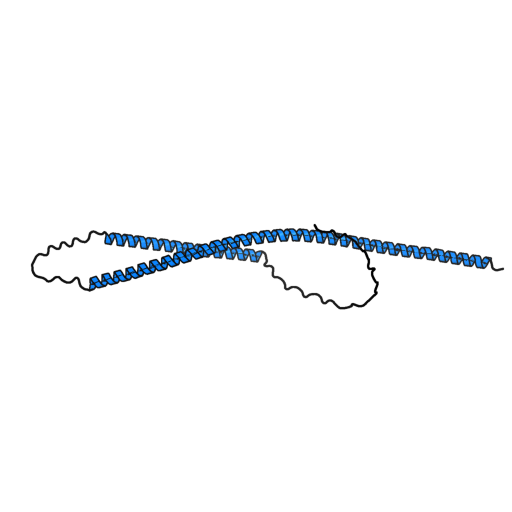SP A O 1
ATOM 1419 N N . GLN A 1 183 ? 14.982 1.568 -11.511 1.00 97.38 183 GLN A N 1
ATOM 1420 C CA . GLN A 1 183 ? 14.755 0.852 -12.771 1.00 97.38 183 GLN A CA 1
ATOM 1421 C C . GLN A 1 183 ? 14.300 1.784 -13.899 1.00 97.38 183 GLN A C 1
ATOM 1423 O O . GLN A 1 183 ? 14.778 1.640 -15.027 1.00 97.38 183 GLN A O 1
ATOM 1428 N N . ILE A 1 184 ? 13.410 2.735 -13.610 1.00 96.62 184 ILE A N 1
ATOM 1429 C CA . ILE A 1 184 ? 12.951 3.741 -14.577 1.00 96.62 184 ILE A CA 1
ATOM 1430 C C . ILE A 1 184 ? 14.126 4.605 -15.037 1.00 96.62 184 ILE A C 1
ATOM 1432 O O . ILE A 1 184 ? 14.269 4.848 -16.237 1.00 96.62 184 ILE A O 1
ATOM 1436 N N . GLU A 1 185 ? 14.996 5.022 -14.119 1.00 96.88 185 GLU A N 1
ATOM 1437 C CA . GLU A 1 185 ? 16.194 5.794 -14.449 1.00 96.88 185 GLU A CA 1
ATOM 1438 C C . GLU A 1 185 ? 17.121 4.999 -15.379 1.00 96.88 185 GLU A C 1
ATOM 1440 O O . GLU A 1 185 ? 17.475 5.475 -16.460 1.00 96.88 185 GLU A O 1
ATOM 1445 N N . LYS A 1 186 ? 17.421 3.737 -15.040 1.00 97.56 186 LYS A N 1
ATOM 1446 C CA . LYS A 1 186 ? 18.215 2.844 -15.905 1.00 97.56 186 LYS A CA 1
ATOM 1447 C C . LYS A 1 186 ? 17.597 2.674 -17.289 1.00 97.56 186 LYS A C 1
ATOM 1449 O O . LYS A 1 186 ? 18.305 2.754 -18.291 1.00 97.56 186 LYS A O 1
ATOM 1454 N N . PHE A 1 187 ? 16.288 2.443 -17.360 1.00 97.31 187 PHE A N 1
ATOM 1455 C CA . PHE A 1 187 ? 15.587 2.289 -18.632 1.00 97.31 187 PHE A CA 1
ATOM 1456 C C . PHE A 1 187 ? 15.649 3.568 -19.472 1.00 97.31 187 PHE A C 1
ATOM 1458 O O . PHE A 1 187 ? 15.876 3.508 -20.681 1.00 97.31 187 PHE A O 1
ATOM 1465 N N . THR A 1 188 ? 15.510 4.725 -18.828 1.00 96.62 188 THR A N 1
ATOM 1466 C CA . THR A 1 188 ? 15.611 6.032 -19.481 1.00 96.62 188 THR A CA 1
ATOM 1467 C C . THR A 1 188 ? 17.006 6.240 -20.062 1.00 96.62 188 THR A C 1
ATOM 1469 O O . THR A 1 188 ? 17.128 6.602 -21.233 1.00 96.62 188 THR A O 1
ATOM 1472 N N . THR A 1 189 ? 18.062 5.940 -19.305 1.00 96.56 189 THR A N 1
ATOM 1473 C CA . THR A 1 189 ? 19.449 6.019 -19.788 1.00 96.56 189 THR A CA 1
ATOM 1474 C C . THR A 1 189 ? 19.686 5.087 -20.974 1.00 96.56 189 THR A C 1
ATOM 1476 O O . THR A 1 189 ? 20.168 5.529 -22.017 1.00 96.56 189 THR A O 1
ATOM 1479 N N . LEU A 1 190 ? 19.250 3.827 -20.879 1.00 97.62 190 LEU A N 1
ATOM 1480 C CA . LEU A 1 190 ? 19.372 2.861 -21.974 1.00 97.62 190 LEU A CA 1
ATOM 1481 C C . LEU A 1 190 ? 18.626 3.307 -23.238 1.00 97.62 190 LEU A C 1
ATOM 1483 O O . LEU A 1 190 ? 19.113 3.092 -24.348 1.00 97.62 190 LEU A O 1
ATOM 1487 N N . GLN A 1 191 ? 17.463 3.954 -23.108 1.00 96.50 191 GLN A N 1
ATOM 1488 C CA . GLN A 1 191 ? 16.778 4.530 -24.266 1.00 96.50 191 GLN A CA 1
ATOM 1489 C C . GLN A 1 191 ? 17.591 5.644 -24.927 1.00 96.50 191 GLN A C 1
ATOM 1491 O O . GLN A 1 191 ? 17.690 5.675 -26.157 1.00 96.50 191 GLN A O 1
ATOM 1496 N N . HIS A 1 192 ? 18.187 6.544 -24.141 1.00 96.31 192 HIS A N 1
ATOM 1497 C CA . HIS A 1 192 ? 19.034 7.610 -24.676 1.00 96.31 192 HIS A CA 1
ATOM 1498 C C . HIS A 1 192 ? 20.248 7.034 -25.412 1.00 96.31 192 HIS A C 1
ATOM 1500 O O . HIS A 1 192 ? 20.525 7.435 -26.544 1.00 96.31 192 HIS A O 1
ATOM 1506 N N . GLU A 1 193 ? 20.920 6.043 -24.823 1.00 97.62 193 GLU A N 1
ATOM 1507 C CA . GLU A 1 193 ? 22.048 5.344 -25.447 1.00 97.62 193 GLU A CA 1
ATOM 1508 C C . GLU A 1 193 ? 21.639 4.621 -26.732 1.00 97.62 193 GLU A C 1
ATOM 1510 O O . GLU A 1 193 ? 22.316 4.741 -27.757 1.00 97.62 193 GLU A O 1
ATOM 1515 N N . ARG A 1 194 ? 20.498 3.920 -26.724 1.00 97.69 194 ARG A N 1
ATOM 1516 C CA . ARG A 1 194 ? 19.965 3.250 -27.917 1.00 97.69 194 ARG A CA 1
ATOM 1517 C C . ARG A 1 194 ? 19.691 4.248 -29.035 1.00 97.69 194 ARG A C 1
ATOM 1519 O O . ARG A 1 194 ? 20.053 3.989 -30.181 1.00 97.69 194 ARG A O 1
ATOM 1526 N N . ASN A 1 195 ? 19.085 5.389 -28.720 1.00 97.44 195 ASN A N 1
ATOM 1527 C CA . ASN A 1 195 ? 18.799 6.433 -29.702 1.00 97.44 195 ASN A CA 1
ATOM 1528 C C . ASN A 1 195 ? 20.091 7.058 -30.256 1.00 97.44 195 ASN A C 1
ATOM 1530 O O . ASN A 1 195 ? 20.190 7.315 -31.460 1.00 97.44 195 ASN A O 1
ATOM 1534 N N . ALA A 1 196 ? 21.103 7.255 -29.407 1.00 97.69 196 ALA A N 1
ATOM 1535 C CA . ALA A 1 196 ? 22.417 7.731 -29.826 1.00 97.69 196 ALA A CA 1
ATOM 1536 C C . ALA A 1 196 ? 23.117 6.730 -30.763 1.00 97.69 196 ALA A C 1
ATOM 1538 O O . ALA A 1 196 ? 23.596 7.120 -31.831 1.00 97.69 196 ALA A O 1
ATOM 1539 N N . MET A 1 197 ? 23.109 5.437 -30.419 1.00 97.44 197 MET A N 1
ATOM 1540 C CA . MET A 1 197 ? 23.636 4.371 -31.278 1.00 97.44 197 MET A CA 1
ATOM 1541 C C . MET A 1 197 ? 22.888 4.285 -32.608 1.00 97.44 197 MET A C 1
ATOM 1543 O O . MET A 1 197 ? 23.515 4.160 -33.658 1.00 97.44 197 MET A O 1
ATOM 1547 N N . GLU A 1 198 ? 21.560 4.402 -32.594 1.00 98.12 198 GLU A N 1
ATOM 1548 C CA . GLU A 1 198 ? 20.754 4.382 -33.814 1.00 98.12 198 GLU A CA 1
ATOM 1549 C C . GLU A 1 198 ? 21.121 5.544 -34.750 1.00 98.12 198 GLU A C 1
ATOM 1551 O O . GLU A 1 198 ? 21.263 5.355 -35.963 1.00 98.12 198 GLU A O 1
ATOM 1556 N N . LYS A 1 199 ? 21.331 6.744 -34.197 1.00 98.19 199 LYS A N 1
ATOM 1557 C CA . LYS A 1 199 ? 21.794 7.905 -34.963 1.00 98.19 199 LYS A CA 1
ATOM 1558 C C . LYS A 1 199 ? 23.192 7.674 -35.542 1.00 98.19 199 LYS A C 1
ATOM 1560 O O . LYS A 1 199 ? 23.381 7.861 -36.745 1.00 98.19 199 LYS A O 1
ATOM 1565 N N . ALA A 1 200 ? 24.139 7.215 -34.723 1.00 97.69 200 ALA A N 1
ATOM 1566 C CA . ALA A 1 200 ? 25.504 6.922 -35.161 1.00 97.69 200 ALA A CA 1
ATOM 1567 C C . ALA A 1 200 ? 25.528 5.862 -36.276 1.00 97.69 200 ALA A C 1
ATOM 1569 O O . ALA A 1 200 ? 26.230 6.011 -37.279 1.00 97.69 200 ALA A O 1
ATOM 1570 N N . PHE A 1 201 ? 24.697 4.824 -36.156 1.00 98.25 201 PHE A N 1
ATOM 1571 C CA . PHE A 1 201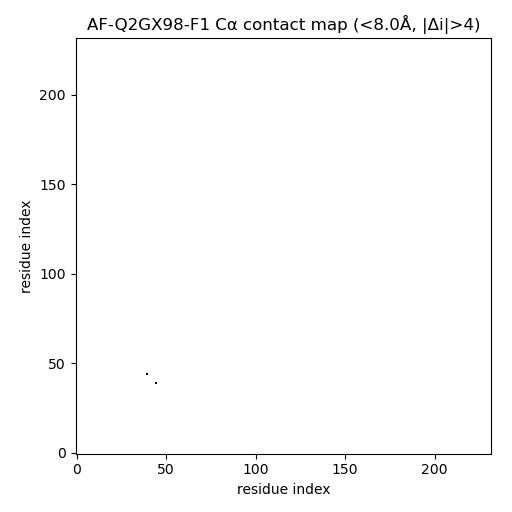 ? 24.555 3.792 -37.175 1.00 98.25 201 PHE A CA 1
ATOM 1572 C C . PHE A 1 201 ? 23.991 4.349 -38.490 1.00 98.25 201 PHE A C 1
ATOM 1574 O O . PHE A 1 201 ? 24.532 4.069 -39.563 1.00 98.25 201 PHE A O 1
ATOM 1581 N N . LYS A 1 202 ? 22.948 5.190 -38.435 1.00 98.31 202 LYS A N 1
ATOM 1582 C CA . LYS A 1 202 ? 22.397 5.859 -39.629 1.00 98.31 202 LYS A CA 1
ATOM 1583 C C . LYS A 1 202 ? 23.453 6.712 -40.333 1.00 98.31 202 LYS A C 1
ATOM 1585 O O . LYS A 1 202 ? 23.588 6.629 -41.556 1.00 98.31 202 LYS A O 1
ATOM 1590 N N . GLU A 1 203 ? 24.227 7.491 -39.582 1.00 98.12 203 GLU A N 1
ATOM 1591 C CA . GLU A 1 203 ? 25.315 8.307 -40.130 1.00 98.12 203 GLU A CA 1
ATOM 1592 C C . GLU A 1 203 ? 26.409 7.449 -40.777 1.00 98.12 203 GLU A C 1
ATOM 1594 O O . GLU A 1 203 ? 26.841 7.747 -41.896 1.00 98.12 203 GLU A O 1
ATOM 1599 N N . TYR A 1 204 ? 26.797 6.343 -40.136 1.00 98.12 204 TYR A N 1
ATOM 1600 C CA . TYR A 1 204 ? 27.755 5.384 -40.686 1.00 98.12 204 TYR A CA 1
ATOM 1601 C C . TYR A 1 204 ? 27.277 4.782 -42.015 1.00 98.12 204 TYR A C 1
ATOM 1603 O O . TYR A 1 204 ? 28.023 4.768 -43.002 1.00 98.12 204 TYR A O 1
ATOM 1611 N N . VAL A 1 205 ? 26.021 4.327 -42.078 1.00 98.12 205 VAL A N 1
ATOM 1612 C CA . VAL A 1 205 ? 25.428 3.759 -43.299 1.00 98.12 205 VAL A CA 1
ATOM 1613 C C . VAL A 1 205 ? 25.380 4.805 -44.413 1.00 98.12 205 VAL A C 1
ATOM 1615 O O . VAL A 1 205 ? 25.768 4.519 -45.547 1.00 98.12 205 VAL A O 1
ATOM 1618 N N . LEU A 1 206 ? 24.956 6.035 -44.110 1.00 98.00 206 LEU A N 1
ATOM 1619 C CA . LEU A 1 206 ? 24.918 7.131 -45.083 1.00 98.00 206 LEU A CA 1
ATOM 1620 C C . LEU A 1 206 ? 26.315 7.525 -45.576 1.00 98.00 206 LEU A C 1
ATOM 1622 O O . LEU A 1 206 ? 26.503 7.790 -46.765 1.00 98.00 206 LEU A O 1
ATOM 1626 N N . GLY A 1 207 ? 27.307 7.563 -44.685 1.00 98.00 207 GLY A N 1
ATOM 1627 C CA . GLY A 1 207 ? 28.705 7.794 -45.045 1.00 98.00 207 GLY A CA 1
ATOM 1628 C C . GLY A 1 207 ? 29.244 6.699 -45.967 1.00 98.00 207 GLY A C 1
ATOM 1629 O O . GLY A 1 207 ? 29.871 6.996 -46.985 1.00 98.00 207 GLY A O 1
ATOM 1630 N N . SER A 1 208 ? 28.936 5.440 -45.661 1.00 97.69 208 SER A N 1
ATOM 1631 C CA . SER A 1 208 ? 29.336 4.286 -46.471 1.00 97.69 208 SER A CA 1
ATOM 1632 C C . SER A 1 208 ? 28.681 4.303 -47.854 1.00 97.69 208 SER A C 1
ATOM 1634 O O . SER A 1 208 ? 29.377 4.149 -48.857 1.00 97.69 208 SER A O 1
ATOM 1636 N N . LYS A 1 209 ? 27.376 4.606 -47.939 1.00 97.88 209 LYS A N 1
ATOM 1637 C CA . LYS A 1 209 ? 26.667 4.788 -49.219 1.00 97.88 209 LYS A CA 1
ATOM 1638 C C . LYS A 1 209 ? 27.316 5.869 -50.086 1.00 97.88 209 LYS A C 1
ATOM 1640 O O . LYS A 1 209 ? 27.562 5.632 -51.266 1.00 97.88 209 LYS A O 1
ATOM 1645 N N . ARG A 1 210 ? 27.656 7.027 -49.502 1.00 97.69 210 ARG A N 1
ATOM 1646 C CA . ARG A 1 210 ? 28.351 8.116 -50.215 1.00 97.69 210 ARG A CA 1
ATOM 1647 C C . ARG A 1 210 ? 29.714 7.676 -50.756 1.00 97.69 210 ARG A C 1
ATOM 1649 O O . ARG A 1 210 ? 30.024 7.951 -51.912 1.00 97.69 210 ARG A O 1
ATOM 1656 N N . LYS A 1 211 ? 30.508 6.955 -49.954 1.00 97.69 211 LYS A N 1
ATOM 1657 C CA . LYS A 1 211 ? 31.815 6.424 -50.384 1.00 97.69 211 LYS A CA 1
ATOM 1658 C C . LYS A 1 211 ? 31.680 5.441 -51.548 1.00 97.69 211 LYS A C 1
ATOM 1660 O O . LYS A 1 211 ? 32.419 5.566 -52.521 1.00 97.69 211 LYS A O 1
ATOM 1665 N N . ILE A 1 212 ? 30.733 4.503 -51.467 1.00 97.81 212 ILE A N 1
ATOM 1666 C CA . ILE A 1 212 ? 30.473 3.521 -52.531 1.00 97.81 212 ILE A CA 1
ATOM 1667 C C . ILE A 1 212 ? 30.037 4.226 -53.819 1.00 97.81 212 ILE A C 1
ATOM 1669 O O . ILE A 1 212 ? 30.580 3.924 -54.878 1.00 97.81 212 ILE A O 1
ATOM 1673 N N . SER A 1 213 ? 29.130 5.206 -53.732 1.00 97.06 213 SER A N 1
ATOM 1674 C CA . SER A 1 213 ? 28.718 6.007 -54.893 1.00 97.06 213 SER A CA 1
ATOM 1675 C C . SER A 1 213 ? 29.918 6.676 -55.563 1.00 97.06 213 SER A C 1
ATOM 1677 O O . SER A 1 213 ? 30.144 6.482 -56.752 1.00 97.06 213 SER A O 1
ATOM 1679 N N . GLY A 1 214 ? 30.768 7.362 -54.791 1.00 97.75 214 GLY A N 1
ATOM 1680 C CA . GLY A 1 214 ? 31.958 8.018 -55.341 1.00 97.75 214 GLY A CA 1
ATOM 1681 C C . GLY A 1 214 ? 33.012 7.051 -55.903 1.00 97.75 214 GLY A C 1
ATOM 1682 O O . GLY A 1 214 ? 33.835 7.445 -56.730 1.00 97.75 214 GLY A O 1
ATOM 1683 N N . LEU A 1 215 ? 33.037 5.787 -55.466 1.00 97.75 215 LEU A N 1
ATOM 1684 C CA . LEU A 1 215 ? 33.852 4.743 -56.101 1.00 97.75 215 LEU A CA 1
ATOM 1685 C C . LEU A 1 215 ? 33.228 4.271 -57.419 1.00 97.75 215 LEU A C 1
ATOM 1687 O O . LEU A 1 215 ? 33.955 4.121 -58.398 1.00 97.75 215 LEU A O 1
ATOM 1691 N N . MET A 1 216 ? 31.905 4.092 -57.470 1.00 97.12 216 MET A N 1
ATOM 1692 C CA . MET A 1 216 ? 31.191 3.734 -58.701 1.00 97.12 216 MET A CA 1
ATOM 1693 C C . MET A 1 216 ? 31.324 4.811 -59.779 1.00 97.12 216 MET A C 1
ATOM 1695 O O . MET A 1 216 ? 31.590 4.478 -60.933 1.00 97.12 216 MET A O 1
ATOM 1699 N N . ASP A 1 217 ? 31.221 6.090 -59.412 1.00 97.50 217 ASP A N 1
ATOM 1700 C CA . ASP A 1 217 ? 31.382 7.212 -60.345 1.00 97.50 217 ASP A CA 1
ATOM 1701 C C . ASP A 1 217 ? 32.797 7.252 -60.937 1.00 97.50 217 ASP A C 1
ATOM 1703 O O . ASP A 1 217 ? 32.980 7.424 -62.147 1.00 97.50 217 ASP A O 1
ATOM 1707 N N . ARG A 1 218 ? 33.817 7.012 -60.101 1.00 96.88 218 ARG A N 1
ATOM 1708 C CA . ARG A 1 218 ? 35.212 6.892 -60.551 1.00 96.88 218 ARG A CA 1
ATOM 1709 C C . ARG A 1 218 ? 35.410 5.692 -61.467 1.00 96.88 218 ARG A C 1
ATOM 1711 O O . ARG A 1 218 ? 36.012 5.842 -62.523 1.00 96.88 218 ARG A O 1
ATOM 1718 N N . LEU A 1 219 ? 34.870 4.529 -61.107 1.00 97.00 219 LEU A N 1
ATOM 1719 C CA . LEU A 1 219 ? 34.956 3.325 -61.934 1.00 97.00 219 LEU A CA 1
ATOM 1720 C C . LEU A 1 219 ? 34.300 3.537 -63.303 1.00 97.00 219 LEU A C 1
ATOM 1722 O O . LEU A 1 219 ? 34.872 3.158 -64.325 1.00 97.00 219 LEU A O 1
ATOM 1726 N N . LYS A 1 220 ? 33.131 4.186 -63.332 1.00 96.88 220 LYS A N 1
ATOM 1727 C CA . LYS A 1 220 ? 32.431 4.555 -64.566 1.00 96.88 220 LYS A CA 1
ATOM 1728 C C . LYS A 1 220 ? 33.274 5.500 -65.421 1.00 96.88 220 LYS A C 1
ATOM 1730 O O . LYS A 1 220 ? 33.471 5.229 -66.598 1.00 96.88 220 LYS A O 1
ATOM 1735 N N . THR A 1 221 ? 33.845 6.537 -64.813 1.00 96.38 221 THR A N 1
ATOM 1736 C CA . THR A 1 221 ? 34.730 7.489 -65.502 1.00 96.38 221 THR A CA 1
ATOM 1737 C C . THR A 1 221 ? 35.946 6.786 -66.111 1.00 96.38 221 THR A C 1
ATOM 1739 O O . THR A 1 221 ? 36.240 6.972 -67.290 1.00 96.38 221 THR A O 1
ATOM 1742 N N . THR A 1 222 ? 36.625 5.922 -65.351 1.00 95.94 222 THR A N 1
ATOM 1743 C CA . THR A 1 222 ? 37.769 5.144 -65.852 1.00 95.94 222 THR A CA 1
ATOM 1744 C C . THR A 1 222 ? 37.362 4.210 -66.992 1.00 95.94 222 THR A C 1
ATOM 1746 O O . THR A 1 222 ? 38.077 4.117 -67.990 1.00 95.94 222 THR A O 1
ATOM 1749 N N . LYS A 1 223 ? 36.200 3.552 -66.885 1.00 96.19 223 LYS A N 1
ATOM 1750 C CA . LYS A 1 223 ? 35.647 2.708 -67.954 1.00 96.19 223 LYS A CA 1
ATOM 1751 C C . LYS A 1 223 ? 35.390 3.513 -69.230 1.00 96.19 223 LYS A C 1
ATOM 1753 O O . LYS A 1 223 ? 35.757 3.055 -70.309 1.00 96.19 223 LYS A O 1
ATOM 1758 N N . ASP A 1 224 ? 34.810 4.704 -69.111 1.00 95.31 224 ASP A N 1
ATOM 1759 C CA . ASP A 1 224 ? 34.528 5.580 -70.250 1.00 95.31 224 ASP A CA 1
ATOM 1760 C C . ASP A 1 224 ? 35.821 6.081 -70.919 1.00 95.31 224 ASP A C 1
ATOM 1762 O O . ASP A 1 224 ? 35.898 6.136 -72.147 1.00 95.31 224 ASP A O 1
ATOM 1766 N N . ILE A 1 225 ? 36.861 6.393 -70.136 1.00 94.88 225 ILE A N 1
ATOM 1767 C CA . ILE A 1 225 ? 38.190 6.762 -70.655 1.00 94.88 225 ILE A CA 1
ATOM 1768 C C . ILE A 1 225 ? 38.816 5.590 -71.421 1.00 94.88 225 ILE A C 1
ATOM 1770 O O . ILE A 1 225 ? 39.237 5.764 -72.564 1.00 94.88 225 ILE A O 1
ATOM 1774 N N . LEU A 1 226 ? 38.833 4.388 -70.834 1.00 93.50 226 LEU A N 1
ATOM 1775 C CA . LEU A 1 226 ? 39.344 3.177 -71.489 1.00 93.50 226 LEU A CA 1
ATOM 1776 C C . LEU A 1 226 ? 38.604 2.878 -72.798 1.00 93.50 226 LEU A C 1
ATOM 1778 O O . LEU A 1 226 ? 39.234 2.571 -73.808 1.00 93.50 226 LEU A O 1
ATOM 1782 N N . ALA A 1 227 ? 37.277 3.025 -72.810 1.00 93.62 227 ALA A N 1
ATOM 1783 C CA . ALA A 1 227 ? 36.469 2.827 -74.009 1.00 93.62 227 ALA A CA 1
ATOM 1784 C C . ALA A 1 227 ? 36.807 3.829 -75.128 1.00 93.62 227 ALA A C 1
ATOM 1786 O O . ALA A 1 227 ? 36.738 3.473 -76.302 1.00 93.62 227 ALA A O 1
ATOM 1787 N N . ARG A 1 228 ? 37.183 5.070 -74.784 1.00 92.00 228 ARG A N 1
ATOM 1788 C CA . ARG A 1 228 ? 37.632 6.075 -75.763 1.00 92.00 228 ARG A CA 1
ATOM 1789 C C . ARG A 1 228 ? 39.020 5.768 -76.320 1.00 92.00 228 ARG A C 1
ATOM 1791 O O . ARG A 1 228 ? 39.225 5.976 -77.507 1.00 92.00 228 ARG A O 1
ATOM 1798 N N . MET A 1 229 ? 39.941 5.271 -75.494 1.00 90.50 229 MET A N 1
ATOM 1799 C CA . MET A 1 229 ? 41.297 4.912 -75.938 1.00 90.50 229 MET A CA 1
ATOM 1800 C C . MET A 1 229 ? 41.321 3.685 -76.860 1.00 90.50 229 MET A C 1
ATOM 1802 O O . MET A 1 229 ? 42.189 3.593 -77.716 1.00 90.50 229 MET A O 1
ATOM 1806 N N . ASN A 1 230 ? 40.361 2.766 -76.712 1.00 84.25 230 ASN A N 1
ATOM 1807 C CA . ASN A 1 230 ? 40.253 1.548 -77.525 1.00 84.25 230 ASN A CA 1
ATOM 1808 C C . ASN A 1 230 ? 39.370 1.701 -78.781 1.00 84.25 230 ASN A C 1
ATOM 1810 O O . ASN A 1 230 ? 39.025 0.692 -79.400 1.00 84.25 230 ASN A O 1
ATOM 1814 N N . ARG A 1 231 ? 38.964 2.922 -79.162 1.00 69.38 231 ARG A N 1
ATOM 1815 C CA . ARG A 1 231 ? 38.336 3.148 -80.473 1.00 69.38 231 ARG A CA 1
ATOM 1816 C C . ARG A 1 231 ? 39.438 3.269 -81.539 1.00 69.38 231 ARG A C 1
ATOM 1818 O O . ARG A 1 231 ? 40.271 4.158 -81.378 1.00 69.38 231 ARG A O 1
ATOM 1825 N N . PRO A 1 232 ? 39.459 2.390 -82.560 1.00 61.50 232 PRO A N 1
ATOM 1826 C CA . PRO A 1 232 ? 40.403 2.482 -83.673 1.00 61.50 232 PRO A CA 1
ATOM 1827 C C . PRO A 1 232 ? 40.192 3.749 -84.508 1.00 61.50 232 PRO A C 1
ATOM 1829 O O . PRO A 1 232 ? 39.046 4.264 -84.529 1.00 61.50 232 PRO A O 1
#

Solvent-accessible surface area (backbone atoms only — not comparable to full-atom values): 14053 Å² total; per-residue (Å²): 140,82,86,88,84,81,91,80,90,81,90,84,87,84,84,88,83,88,83,83,84,87,86,83,91,70,88,78,76,78,79,78,82,76,78,84,74,82,68,78,52,73,68,56,55,54,52,49,50,53,52,49,55,52,51,52,51,53,51,52,53,51,50,52,51,53,53,51,52,48,54,51,51,54,49,54,52,50,54,50,51,50,52,51,48,49,62,73,66,42,80,73,77,82,82,75,72,84,80,78,81,89,89,78,77,86,78,70,84,50,71,65,63,56,48,50,51,51,51,52,51,51,53,49,51,52,50,53,50,52,53,50,54,51,52,52,49,51,52,54,51,52,52,51,50,53,53,50,52,52,51,50,54,49,50,54,52,52,53,51,49,52,51,52,55,48,53,55,50,51,53,52,48,52,54,50,52,50,54,51,50,55,47,51,52,52,53,51,51,51,50,53,52,50,53,51,52,50,50,54,50,52,52,51,52,52,52,50,51,53,52,52,50,58,49,50,53,50,52,50,52,52,51,55,52,52,57,59,72,70,57,129

Organism: Chaetomium globosum (strain ATCC 6205 / CBS 148.51 / DSM 1962 / NBRC 6347 / NRRL 1970) (NCBI:txid306901)

Foldseek 3Di:
DDDDDDDDDDDDDDDDDDDDDDDDPDDDDDDDDDPPPPPPDPVNVVVVVVVVVVVVVVVVVVVVVVVVVVVVVVVVVVVVVVVVVCVVPPPDPPPPPPDPDDDDDPDPPDPVVVVVVVVVVVVVVVVVVVVVVVVVVVVVVVVVVVVVVVVVVVVVVVVVVVVVVVVVVVVVVVVVVVVVVVVVVVVVVVVVVVVVVVVVVVVVVVVVVVVVVVVVVVVVVVVVVVVVVPDD

pLDDT: mean 75.61, std 21.07, range [36.03, 98.31]

Sequence (232 aa):
MSPPQELSGSSKPEEPLLATKEAAVKTQQAPPPLPDTVTPDEEDIDQFLDEFDSGVQNVVIADEAKNRERKRLEQEVNDKEDELNAIKNAPKPDTTYEVFDDNDEPETLGDEVVAEAELASAKMADLVQAKKELTEEVAAEKAKIAEMEETEKSLRSELKKTKEDKEDAEKNLAVTKKKLLDQIEKFTTLQHERNAMEKAFKEYVLGSKRKISGLMDRLKTTKDILARMNRP

Mean predicted aligned error: 21.18 Å